Protein AF-A0AAU7NMM0-F1 (afdb_monomer)

Foldseek 3Di:
DVVVVQLVVLLVVLLVLQLVLLVVCVVVVDLLLRDLLLQLLSLCCRRVLPLLQLQDLVCLQVLLLVLLVQLQVLLPDPDDLLRSLLVSLVVSLVSCVVVQTDPLSSSLSNVVCSQLVDDDCSNSVSSNVSSVVSSVSSVVVVSNVVRDDGLGDDVVLSVVLSVLLNVLCVVCVVVVNNSLSDDSLLSSVLSVLSSDLADDPLNLVLQLVLLLVLLVLLLVLVVVDVRLSVSLVVSQVVSVVSCVVSVHRRSSSSSNNSCLNRGDPSCNVCRSVSSNVSSCSRSVVSNVVSVVVVCVVDVDD

Solvent-accessible surface area (backbone atoms only — not comparable to full-atom values): 15737 Å² total; per-residue (Å²): 120,66,70,64,54,53,52,54,48,30,50,51,58,43,48,50,53,52,51,49,30,51,51,47,19,68,73,71,71,38,71,61,42,54,53,30,48,55,41,15,47,36,38,28,46,64,60,65,54,39,31,56,49,33,52,49,48,73,50,47,36,51,50,35,46,54,23,31,49,51,12,40,57,48,45,74,46,94,62,52,72,63,51,40,54,52,55,39,52,53,53,41,52,50,51,40,61,74,68,53,51,62,55,50,54,28,54,24,38,16,49,44,24,54,73,59,62,52,82,62,69,55,32,62,52,35,49,45,52,52,24,46,52,52,30,48,56,38,57,78,65,51,50,32,80,70,45,84,59,80,78,72,73,59,68,69,44,53,54,52,50,50,52,54,48,52,50,47,35,50,52,23,48,74,73,72,40,55,80,68,48,69,53,48,51,58,55,27,52,48,54,54,52,56,68,42,90,69,57,56,69,71,57,38,53,48,53,36,52,50,48,22,50,26,30,40,46,12,46,51,35,49,74,78,31,90,48,68,64,61,23,47,68,52,38,54,57,50,44,51,51,51,33,58,76,70,70,51,92,60,33,43,42,58,15,30,38,50,43,46,74,63,44,49,70,84,53,42,81,45,37,39,62,45,43,39,54,50,33,51,53,51,40,50,51,50,33,53,52,40,52,51,52,52,44,70,77,52,67,79,128

Organism: NCBI:txid1460385

Secondary structure (DSSP, 8-state):
-HHHHHHHHHHHHHHHHHHHHHHHHHHHT-GGG--HHHHHHHIIIIIS--HHHHS-HHHHHHHHHHHHHHHHHHHTSS--HHHHHHHHHHHHHHHHHHH----THHHHHHHHHHHTT--STHH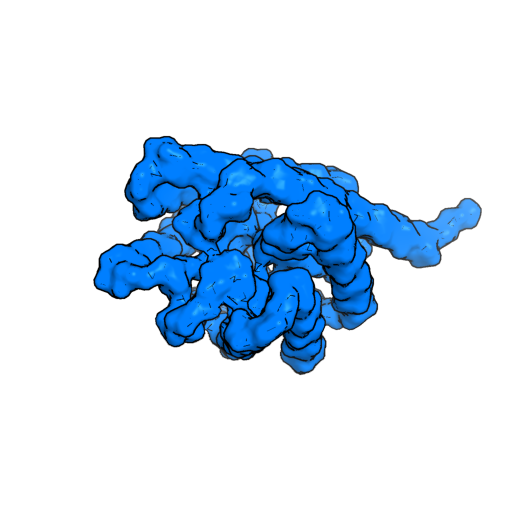HHHHHHHHHHHHHHHHHTTTGGG----PPP-HHHHHHHHHHHHHHHHHHHHTT-GGGG--HHHHHHHHHHHHSS---HHHHHHHHHHHHHHHHHHHHHHHH-S-HHHHHHHHHHHHHHHHHHHT---GGGGHHHHHHHHS-HHHHTTHHHHHHHHHHHHHHHHHHHHHHHHHHHS---

Radius of gyration: 18.22 Å; Cα contacts (8 Å, |Δi|>4): 411; chains: 1; bounding box: 53×49×42 Å

pLDDT: mean 92.46, std 8.78, range [43.28, 98.5]

Mean predicted aligned error: 4.29 Å

Sequence (301 aa):
MNTIKTKMWEYIVGFLLIIGMLLGVTFFKDSEILLPEVAAMTAGMWIYHEDSWIREPRKIITIPTVTASIGFFINRTGLTYLGKILVTTFFMLLVLRIVKIYITPSLATGLFPIIVNTTHWSFLISIIISTAILMSGVLIRSLHEKSQIAYELNFKYQYIFLGIMATWIFITGLVGKPHMAAIPPIVVVFFEVLQKPTYPVKMAGKHIIVLTISATLGFITHILISSWIISALIALPLIFILLSIFKIQLPAAYAFPLLALILPHDMFDTLPITVLIASLFFFSTAYFYKKYETKKAYPQG

Structure (mmCIF, N/CA/C/O backbone):
data_AF-A0AAU7NMM0-F1
#
_entry.id   AF-A0AAU7NMM0-F1
#
loop_
_atom_site.group_PDB
_atom_site.id
_atom_site.type_symbol
_atom_site.label_atom_id
_atom_site.label_alt_id
_atom_site.label_comp_id
_atom_site.label_asym_id
_atom_site.label_entity_id
_atom_site.label_seq_id
_atom_site.pdbx_PDB_ins_code
_atom_site.Cartn_x
_atom_site.Cartn_y
_atom_site.Cartn_z
_atom_site.occupancy
_atom_site.B_iso_or_equiv
_atom_site.auth_seq_id
_atom_site.auth_comp_id
_atom_site.auth_asym_id
_atom_site.auth_atom_id
_atom_site.pdbx_PDB_model_num
ATOM 1 N N . MET A 1 1 ? 18.802 23.923 -13.355 1.00 43.28 1 MET A N 1
ATOM 2 C CA . MET A 1 1 ? 17.731 24.699 -12.681 1.00 43.28 1 MET A CA 1
ATOM 3 C C . MET A 1 1 ? 16.312 24.262 -13.083 1.00 43.28 1 MET A C 1
ATOM 5 O O . MET A 1 1 ? 15.440 24.301 -12.226 1.00 43.28 1 MET A O 1
ATOM 9 N N . ASN A 1 2 ? 16.075 23.772 -14.314 1.00 54.66 2 ASN A N 1
ATOM 10 C CA . ASN A 1 2 ? 14.750 23.281 -14.750 1.00 54.66 2 ASN A CA 1
ATOM 11 C C . ASN A 1 2 ? 14.298 21.965 -14.090 1.00 54.66 2 ASN A C 1
ATOM 13 O O . ASN A 1 2 ? 13.158 21.873 -13.659 1.00 54.66 2 ASN A O 1
ATOM 17 N N . THR A 1 3 ? 15.180 20.979 -13.916 1.00 60.16 3 THR A N 1
ATOM 18 C CA . THR A 1 3 ? 14.815 19.647 -13.384 1.00 60.16 3 THR A CA 1
ATOM 19 C C . THR A 1 3 ? 14.329 19.648 -11.930 1.00 60.16 3 THR A C 1
ATOM 21 O O . THR A 1 3 ? 13.454 18.862 -11.578 1.00 60.16 3 THR A O 1
ATOM 24 N N . ILE A 1 4 ? 14.854 20.540 -11.081 1.00 63.00 4 ILE A N 1
ATOM 25 C CA . ILE A 1 4 ? 14.426 20.667 -9.674 1.00 63.00 4 ILE A CA 1
ATOM 26 C C . ILE A 1 4 ? 13.036 21.311 -9.589 1.00 63.00 4 ILE A C 1
ATOM 28 O O . ILE A 1 4 ? 12.182 20.827 -8.849 1.00 63.00 4 ILE A O 1
ATOM 32 N N . LYS A 1 5 ? 12.782 22.359 -10.387 1.00 62.69 5 LYS A N 1
ATOM 33 C CA . LYS A 1 5 ? 11.465 23.013 -10.456 1.00 62.69 5 LYS A CA 1
ATOM 34 C C . LYS A 1 5 ? 10.388 22.052 -10.963 1.00 62.69 5 LYS A C 1
ATOM 36 O O . LYS A 1 5 ? 9.308 22.009 -10.384 1.00 62.69 5 LYS A O 1
ATOM 41 N N . THR A 1 6 ? 10.699 21.244 -11.981 1.00 67.94 6 THR A N 1
ATOM 42 C CA . THR A 1 6 ? 9.775 20.230 -12.512 1.00 67.94 6 THR A CA 1
ATOM 43 C C . THR A 1 6 ? 9.402 19.192 -11.455 1.00 67.94 6 THR A C 1
ATOM 45 O O . THR A 1 6 ? 8.218 18.943 -11.259 1.00 67.94 6 THR A O 1
ATOM 48 N N . LYS A 1 7 ? 10.378 18.665 -10.700 1.00 79.69 7 LYS A N 1
ATOM 49 C CA . LYS A 1 7 ? 10.093 17.711 -9.617 1.00 79.69 7 LYS A CA 1
ATOM 50 C C . LYS A 1 7 ? 9.232 18.319 -8.513 1.00 79.69 7 LYS A C 1
ATOM 52 O O . LYS A 1 7 ? 8.295 17.685 -8.050 1.00 79.69 7 LYS A O 1
ATOM 57 N N . MET A 1 8 ? 9.526 19.548 -8.088 1.00 84.44 8 MET A N 1
ATOM 58 C CA . MET A 1 8 ? 8.743 20.215 -7.042 1.00 84.44 8 MET A CA 1
ATOM 59 C C . MET A 1 8 ? 7.285 20.436 -7.468 1.00 84.44 8 MET A C 1
ATOM 61 O O . MET A 1 8 ? 6.377 20.230 -6.668 1.00 84.44 8 MET A O 1
ATOM 65 N N . TRP A 1 9 ? 7.056 20.794 -8.734 1.00 88.62 9 TRP A N 1
ATOM 66 C CA . TRP A 1 9 ? 5.710 20.923 -9.290 1.00 88.62 9 TRP A CA 1
ATOM 67 C C . TRP A 1 9 ? 4.936 19.598 -9.268 1.00 88.62 9 TRP A C 1
ATOM 69 O O . TRP A 1 9 ? 3.776 19.578 -8.868 1.00 88.62 9 TRP A O 1
ATOM 79 N N . GLU A 1 10 ? 5.578 18.485 -9.628 1.00 91.88 10 GLU A N 1
ATOM 80 C CA . GLU A 1 10 ? 4.964 17.149 -9.589 1.00 91.88 10 GLU A CA 1
ATOM 81 C C . GLU A 1 10 ? 4.517 16.755 -8.176 1.00 91.88 10 GLU A C 1
ATOM 83 O O . GLU A 1 10 ? 3.413 16.235 -8.006 1.00 91.88 10 GLU A O 1
ATOM 88 N N . TYR A 1 11 ? 5.326 17.066 -7.158 1.00 92.38 11 TYR A N 1
ATOM 89 C CA . TYR A 1 11 ? 4.938 16.872 -5.758 1.00 92.38 11 TYR A CA 1
ATOM 90 C C . TYR A 1 11 ? 3.739 17.728 -5.360 1.00 92.38 11 TYR A C 1
ATOM 92 O O . TYR A 1 11 ? 2.813 17.211 -4.742 1.00 92.38 11 TYR A O 1
ATOM 100 N N . ILE A 1 12 ? 3.731 19.013 -5.725 1.00 93.06 12 ILE A N 1
ATOM 101 C CA . ILE A 1 12 ? 2.621 19.920 -5.403 1.00 93.06 12 ILE A CA 1
ATOM 102 C C . ILE A 1 12 ? 1.323 19.409 -6.032 1.00 93.06 12 ILE A C 1
ATOM 104 O O . ILE A 1 12 ? 0.327 19.250 -5.333 1.00 93.06 12 ILE A O 1
ATOM 108 N N . VAL A 1 13 ? 1.340 19.092 -7.329 1.00 92.94 13 VAL A N 1
ATOM 109 C CA . VAL A 1 13 ? 0.165 18.570 -8.043 1.00 92.94 13 VAL A CA 1
ATOM 110 C C . VAL A 1 13 ? -0.299 17.239 -7.447 1.00 92.94 13 VAL A C 1
ATOM 112 O O . VAL A 1 13 ? -1.497 17.037 -7.255 1.00 92.94 13 VAL A O 1
ATOM 115 N N . 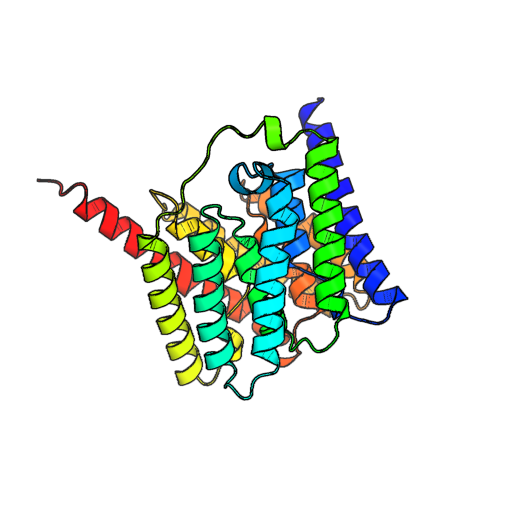GLY A 1 14 ? 0.632 16.348 -7.099 1.00 93.31 14 GLY A N 1
ATOM 116 C CA . GLY A 1 14 ? 0.295 15.085 -6.452 1.00 93.31 14 GLY A CA 1
ATOM 117 C C . GLY A 1 14 ? -0.327 15.267 -5.065 1.00 93.31 14 GLY A C 1
ATOM 118 O O . GLY A 1 14 ? -1.328 14.631 -4.741 1.00 93.31 14 GLY A O 1
ATOM 119 N N . PHE A 1 15 ? 0.211 16.173 -4.250 1.00 94.81 15 PHE A N 1
ATOM 120 C CA . PHE A 1 15 ? -0.347 16.464 -2.931 1.00 94.81 15 PHE A CA 1
ATOM 121 C C . PHE A 1 15 ? -1.712 17.144 -3.030 1.00 94.81 15 PHE A C 1
ATOM 123 O O . PHE A 1 15 ? -2.587 16.821 -2.235 1.00 94.81 15 PHE A O 1
ATOM 130 N N . LEU A 1 16 ? -1.946 17.998 -4.031 1.00 95.88 16 LEU A N 1
ATOM 131 C CA . LEU A 1 16 ? -3.268 18.584 -4.274 1.00 95.88 16 LEU A CA 1
ATOM 132 C C . LEU A 1 16 ? -4.343 17.519 -4.518 1.00 95.88 16 LEU A C 1
ATOM 134 O O . LEU A 1 16 ? -5.449 17.668 -4.006 1.00 95.88 16 LEU A O 1
ATOM 138 N N . LEU A 1 17 ? -4.027 16.426 -5.222 1.00 96.06 17 LEU A N 1
ATOM 139 C CA . LEU A 1 17 ? -4.962 15.307 -5.383 1.00 96.06 17 LEU A CA 1
ATOM 140 C C . LEU A 1 17 ? -5.296 14.647 -4.034 1.00 96.06 17 LEU A C 1
ATOM 142 O O . LEU A 1 17 ? -6.460 14.368 -3.753 1.00 96.06 17 LEU A O 1
ATOM 146 N N . ILE A 1 18 ? -4.294 14.452 -3.173 1.00 95.56 18 ILE A N 1
ATOM 147 C CA . ILE A 1 18 ? -4.490 13.878 -1.833 1.00 95.56 18 ILE A CA 1
ATOM 148 C C . ILE A 1 18 ? -5.338 14.800 -0.949 1.00 95.56 18 ILE A C 1
ATOM 150 O O . ILE A 1 18 ? -6.270 14.341 -0.289 1.00 95.56 18 ILE A O 1
ATOM 154 N N . ILE A 1 19 ? -5.057 16.104 -0.963 1.00 96.44 19 ILE A N 1
ATOM 155 C CA . ILE A 1 19 ? -5.873 17.096 -0.255 1.00 96.44 19 ILE A CA 1
ATOM 156 C C . ILE A 1 19 ? -7.297 17.127 -0.822 1.00 96.44 19 ILE A C 1
ATOM 158 O O . ILE A 1 19 ? -8.248 17.213 -0.053 1.00 96.44 19 ILE A O 1
ATOM 162 N N . GLY A 1 20 ? -7.467 16.976 -2.138 1.00 96.69 20 GLY A N 1
ATOM 163 C CA . GLY A 1 20 ? -8.773 16.839 -2.781 1.00 96.69 20 GLY A CA 1
ATOM 164 C C . GLY A 1 20 ? -9.588 15.663 -2.235 1.00 96.69 20 GLY A C 1
ATOM 165 O O . GLY A 1 20 ? -10.762 15.843 -1.919 1.00 96.69 20 GLY A O 1
ATOM 166 N N . MET A 1 21 ? -8.969 14.492 -2.034 1.00 96.38 21 MET A N 1
ATOM 167 C CA . MET A 1 21 ? -9.637 13.353 -1.383 1.00 96.38 21 MET A CA 1
ATOM 168 C C . MET A 1 21 ? -10.068 13.689 0.050 1.00 96.38 21 MET A C 1
ATOM 170 O O . MET A 1 21 ? -11.197 13.395 0.430 1.00 96.38 21 MET A O 1
ATOM 174 N N . LEU A 1 22 ? -9.211 14.355 0.834 1.00 96.38 22 LEU A N 1
ATOM 175 C CA . LEU A 1 22 ? -9.538 14.766 2.207 1.00 96.38 22 LEU A CA 1
ATOM 176 C C . LEU A 1 22 ? -10.671 15.800 2.264 1.00 96.38 22 LEU A C 1
ATOM 178 O O . LEU A 1 22 ? -11.509 15.734 3.159 1.00 96.38 22 LEU A O 1
ATOM 182 N N . LEU A 1 23 ? -10.732 16.726 1.306 1.00 96.25 23 LEU A N 1
ATOM 183 C CA . LEU A 1 23 ? -11.869 17.638 1.153 1.00 96.25 23 LEU A CA 1
ATOM 184 C C . LEU A 1 23 ? -13.148 16.885 0.762 1.00 96.25 23 LEU A C 1
ATOM 186 O O . LEU A 1 23 ? -14.232 17.231 1.222 1.00 96.25 23 LEU A O 1
ATOM 190 N N . GLY A 1 24 ? -13.031 15.827 -0.044 1.00 95.56 24 GLY A N 1
ATOM 191 C CA . GLY A 1 24 ? -14.133 14.910 -0.327 1.00 95.56 24 GLY A CA 1
ATOM 192 C C . GLY A 1 24 ? -14.667 14.256 0.948 1.00 95.56 24 GLY A C 1
ATOM 193 O O . GLY A 1 24 ? -15.868 14.314 1.203 1.00 95.56 24 GLY A O 1
ATOM 194 N N . VAL A 1 25 ? -13.782 13.720 1.795 1.00 95.94 25 VAL A N 1
ATOM 195 C CA . VAL A 1 25 ? -14.162 13.145 3.098 1.00 95.94 25 VAL A CA 1
ATOM 196 C C . VAL A 1 25 ? -14.923 14.155 3.951 1.00 95.94 25 VAL A C 1
ATOM 198 O O . VAL A 1 25 ? -15.968 13.819 4.502 1.00 95.94 25 VAL A O 1
ATOM 201 N N . THR A 1 26 ? -14.437 15.395 4.069 1.00 94.50 26 THR A N 1
ATOM 202 C CA . THR A 1 26 ? -15.098 16.404 4.913 1.00 94.50 26 THR A CA 1
ATOM 203 C C . THR A 1 26 ? -16.443 16.851 4.345 1.00 94.50 26 THR A C 1
ATOM 205 O O . THR A 1 26 ? -17.381 17.069 5.112 1.00 94.50 26 THR A O 1
ATOM 208 N N . PHE A 1 27 ? -16.561 16.958 3.020 1.00 95.69 27 PHE A N 1
ATOM 209 C CA . PHE A 1 27 ? -17.787 17.387 2.351 1.00 95.69 27 PHE A CA 1
ATOM 210 C C . PHE A 1 27 ? -18.879 16.311 2.381 1.00 95.69 27 PHE A C 1
ATOM 212 O O . PHE A 1 27 ? -20.015 16.591 2.762 1.00 95.69 27 PHE A O 1
ATOM 219 N N . PHE A 1 28 ? -18.535 15.073 2.019 1.00 95.06 28 PHE A N 1
ATOM 220 C CA . PHE A 1 28 ? -19.476 13.949 1.971 1.00 95.06 28 PHE A CA 1
ATOM 221 C C . PHE A 1 28 ? -19.639 13.233 3.318 1.00 95.06 28 PHE A C 1
ATOM 223 O O . PHE A 1 28 ? -20.543 12.413 3.456 1.00 95.06 28 PHE A O 1
ATOM 230 N N . LYS A 1 29 ? -18.805 13.567 4.314 1.00 93.81 29 LYS A N 1
ATOM 231 C CA . LYS A 1 29 ? -18.761 12.942 5.648 1.00 93.81 29 LYS A CA 1
ATOM 232 C C . LYS A 1 29 ? -18.569 11.426 5.584 1.00 93.81 29 LYS A C 1
ATOM 234 O O . LYS A 1 29 ? -19.165 10.687 6.362 1.00 93.81 29 LYS A O 1
ATOM 239 N N . ASP A 1 30 ? -17.725 10.987 4.658 1.00 94.25 30 ASP A N 1
ATOM 240 C CA . ASP A 1 30 ? -17.469 9.577 4.388 1.00 94.25 30 ASP A CA 1
ATOM 241 C C . ASP A 1 30 ? -15.961 9.326 4.283 1.00 94.25 30 ASP A C 1
ATOM 243 O O . ASP A 1 30 ? -15.290 9.825 3.375 1.00 94.25 30 ASP A O 1
ATOM 247 N N . SER A 1 31 ? -15.419 8.573 5.242 1.00 93.00 31 SER A N 1
ATOM 248 C CA . SER A 1 31 ? -13.995 8.241 5.307 1.00 93.00 31 SER A CA 1
ATOM 249 C C . SER A 1 31 ? -13.563 7.256 4.222 1.00 93.00 31 SER A C 1
ATOM 251 O O . SER A 1 31 ? -12.377 7.220 3.897 1.00 93.00 31 SER A O 1
ATOM 253 N N . GLU A 1 32 ? -14.493 6.517 3.605 1.00 94.12 32 GLU A N 1
ATOM 254 C CA . GLU A 1 32 ? -14.200 5.550 2.539 1.00 94.12 32 GLU A CA 1
ATOM 255 C C . GLU A 1 32 ? -13.774 6.220 1.217 1.00 94.12 32 GLU A C 1
ATOM 257 O O . GLU A 1 32 ? -13.302 5.549 0.296 1.00 94.12 32 GLU A O 1
ATOM 262 N N . ILE A 1 33 ? -13.893 7.552 1.131 1.00 95.88 33 ILE A N 1
ATOM 263 C CA . ILE A 1 33 ? -13.368 8.378 0.032 1.00 95.88 33 ILE A CA 1
ATOM 264 C C . ILE A 1 33 ? -11.841 8.538 0.123 1.00 95.88 33 ILE A C 1
ATOM 266 O O . ILE A 1 33 ? -11.181 8.761 -0.896 1.00 95.88 33 ILE A O 1
ATOM 270 N N . LEU A 1 34 ? -11.250 8.433 1.321 1.00 96.50 34 LEU A N 1
ATOM 271 C CA . LEU A 1 34 ? -9.803 8.544 1.483 1.00 96.50 34 LEU A CA 1
ATOM 272 C C . LEU A 1 34 ? -9.125 7.225 1.131 1.00 96.50 34 LEU A C 1
ATOM 274 O O . LEU A 1 34 ? -9.271 6.227 1.830 1.00 96.50 34 LEU A O 1
ATOM 278 N N . LEU A 1 35 ? -8.322 7.255 0.070 1.00 96.00 35 LEU A N 1
ATOM 279 C CA . LEU A 1 35 ? -7.700 6.066 -0.500 1.00 96.00 35 LEU A CA 1
ATOM 280 C C . LEU A 1 35 ? -6.168 6.180 -0.416 1.00 96.00 35 LEU A C 1
ATOM 282 O O . LEU A 1 35 ? -5.546 6.802 -1.286 1.00 96.00 35 LEU A O 1
ATOM 286 N N . PRO A 1 36 ? -5.517 5.593 0.605 1.00 96.19 36 PRO A N 1
ATOM 287 C CA . PRO A 1 36 ? -4.060 5.578 0.734 1.00 96.19 36 PRO A CA 1
ATOM 288 C C . PRO A 1 36 ? -3.341 5.042 -0.507 1.00 96.19 36 PRO A C 1
ATOM 290 O O . PRO A 1 36 ? -2.269 5.519 -0.880 1.00 96.19 36 PRO A O 1
ATOM 293 N N . GLU A 1 37 ? -3.945 4.077 -1.191 1.00 95.19 37 GLU A N 1
ATOM 294 C CA . GLU A 1 37 ? -3.423 3.479 -2.415 1.00 95.19 37 GLU A CA 1
ATOM 295 C C . GLU A 1 37 ? -3.325 4.496 -3.549 1.00 95.19 37 GLU A C 1
ATOM 297 O O . GLU A 1 37 ? -2.350 4.478 -4.300 1.00 95.19 37 GLU A O 1
ATOM 302 N N . VAL A 1 38 ? -4.277 5.430 -3.642 1.00 96.06 38 VAL A N 1
ATOM 303 C CA . VAL A 1 38 ? -4.240 6.521 -4.625 1.00 96.06 38 VAL A CA 1
ATOM 304 C C . VAL A 1 38 ? -3.062 7.451 -4.345 1.00 96.06 38 VAL A C 1
ATOM 306 O O . VAL A 1 38 ? -2.445 7.928 -5.294 1.00 96.06 38 VAL A O 1
ATOM 309 N N . ALA A 1 39 ? -2.665 7.665 -3.086 1.00 96.44 39 ALA A N 1
ATOM 310 C CA . ALA A 1 39 ? -1.456 8.433 -2.780 1.00 96.44 39 ALA A CA 1
ATOM 311 C C . ALA A 1 39 ? -0.182 7.722 -3.259 1.00 96.44 39 ALA A C 1
ATOM 313 O O . ALA A 1 39 ? 0.680 8.351 -3.878 1.00 96.44 39 ALA A O 1
ATOM 314 N N . ALA A 1 40 ? -0.089 6.402 -3.060 1.00 95.9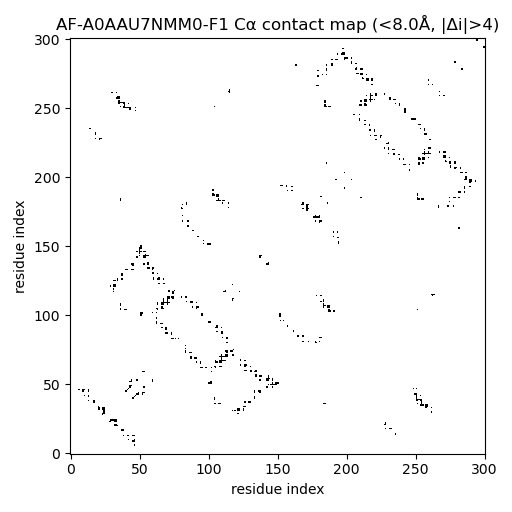4 40 ALA A N 1
ATOM 315 C CA . ALA A 1 40 ? 1.013 5.613 -3.607 1.00 95.94 40 ALA A CA 1
ATOM 316 C C . ALA A 1 40 ? 1.017 5.633 -5.145 1.00 95.94 40 ALA A C 1
ATOM 318 O O . ALA A 1 40 ? 2.064 5.837 -5.757 1.00 95.94 40 ALA A O 1
ATOM 319 N N . MET A 1 41 ? -0.146 5.486 -5.786 1.00 96.38 41 MET A N 1
ATOM 320 C CA . MET A 1 41 ? -0.267 5.566 -7.244 1.00 96.38 41 MET A CA 1
ATOM 321 C C . MET A 1 41 ? 0.089 6.955 -7.775 1.00 96.38 41 MET A C 1
ATOM 323 O O . MET A 1 41 ? 0.796 7.048 -8.771 1.00 96.38 41 MET A O 1
ATOM 327 N N . THR A 1 42 ? -0.322 8.027 -7.096 1.00 96.56 42 THR A N 1
ATOM 328 C CA . THR A 1 42 ? 0.067 9.407 -7.426 1.00 96.56 42 THR A CA 1
ATOM 329 C C . THR A 1 42 ? 1.585 9.556 -7.417 1.00 96.56 42 THR A C 1
ATOM 331 O O . THR A 1 42 ? 2.166 10.027 -8.394 1.00 96.56 42 THR A O 1
ATOM 334 N N . ALA A 1 43 ? 2.247 9.101 -6.349 1.00 95.25 43 ALA A N 1
ATOM 335 C CA . ALA A 1 43 ? 3.699 9.167 -6.246 1.00 95.25 43 ALA A CA 1
ATOM 336 C C . ALA A 1 43 ? 4.394 8.337 -7.337 1.00 95.25 43 ALA A C 1
ATOM 338 O O . ALA A 1 43 ? 5.304 8.827 -8.003 1.00 95.25 43 ALA A O 1
ATOM 339 N N . GLY A 1 44 ? 3.942 7.108 -7.584 1.00 93.88 44 GLY A N 1
ATOM 340 C CA . GLY A 1 44 ? 4.541 6.266 -8.618 1.00 93.88 44 GLY A CA 1
ATOM 341 C C . GLY A 1 44 ? 4.301 6.791 -10.031 1.00 93.88 44 GLY A C 1
ATOM 342 O O . GLY A 1 44 ? 5.234 6.855 -10.820 1.00 93.88 44 GLY A O 1
ATOM 343 N N . MET A 1 45 ? 3.084 7.225 -10.360 1.00 94.19 45 MET A N 1
ATOM 344 C CA . MET A 1 45 ? 2.711 7.595 -11.729 1.00 94.19 45 MET A CA 1
ATOM 345 C C . MET A 1 45 ? 3.064 9.034 -12.098 1.00 94.19 45 MET A C 1
ATOM 347 O O . MET A 1 45 ? 3.499 9.262 -13.220 1.00 94.19 45 MET A O 1
ATOM 351 N N . TRP A 1 46 ? 2.854 10.013 -11.212 1.00 95.00 46 TRP A N 1
ATOM 352 C CA . TRP A 1 46 ? 3.016 11.438 -11.547 1.00 95.00 46 TRP A CA 1
ATOM 353 C C . TRP A 1 46 ? 4.356 12.036 -11.121 1.00 95.00 46 TRP A C 1
ATOM 355 O O . TRP A 1 46 ? 4.720 13.084 -11.658 1.00 95.00 46 TRP A O 1
ATOM 365 N N . ILE A 1 47 ? 5.045 11.410 -10.159 1.00 93.12 47 ILE A N 1
ATOM 366 C CA . ILE A 1 47 ? 6.285 11.928 -9.560 1.00 93.12 47 ILE A CA 1
ATOM 367 C C . ILE A 1 47 ? 7.487 11.065 -9.952 1.00 93.12 47 ILE A C 1
ATOM 369 O O . ILE A 1 47 ? 8.524 11.581 -10.365 1.00 93.12 47 ILE A O 1
ATOM 373 N N . TYR A 1 48 ? 7.381 9.742 -9.805 1.00 92.06 48 TYR A N 1
ATOM 374 C CA . TYR A 1 48 ? 8.482 8.825 -10.129 1.00 92.06 48 TYR A CA 1
ATOM 375 C C . TYR A 1 48 ? 8.416 8.266 -11.544 1.00 92.06 48 TYR A C 1
ATOM 377 O O . TYR A 1 48 ? 9.440 7.805 -12.038 1.00 92.06 48 TYR A O 1
ATOM 385 N N . HIS A 1 49 ? 7.265 8.391 -12.207 1.00 92.19 49 HIS A N 1
ATOM 386 C CA . HIS A 1 49 ? 7.030 7.881 -13.555 1.00 92.19 49 HIS A CA 1
ATOM 387 C C . HIS A 1 49 ? 7.363 6.385 -13.672 1.00 92.19 49 HIS A C 1
ATOM 389 O O . HIS A 1 49 ? 8.066 5.970 -14.586 1.00 92.19 49 HIS A O 1
ATOM 395 N N . GLU A 1 50 ? 6.865 5.581 -12.730 1.00 89.19 50 GLU A N 1
ATOM 396 C CA . GLU A 1 50 ? 7.047 4.129 -12.715 1.00 89.19 50 GLU A CA 1
ATOM 397 C C . GLU A 1 50 ? 6.556 3.513 -14.031 1.00 89.19 50 GLU A C 1
ATOM 399 O O . GLU A 1 50 ? 5.350 3.452 -14.294 1.00 89.19 50 GLU A O 1
ATOM 404 N N . ASP A 1 51 ? 7.505 3.045 -14.848 1.00 85.69 51 ASP A N 1
ATOM 405 C CA . ASP A 1 51 ? 7.303 2.625 -16.240 1.00 85.69 51 ASP A CA 1
ATOM 406 C C . ASP A 1 51 ? 6.099 1.692 -16.401 1.00 85.69 51 ASP A C 1
ATOM 408 O O . ASP A 1 51 ? 5.160 1.937 -17.159 1.00 85.69 51 ASP A O 1
ATOM 412 N N . SER A 1 52 ? 6.096 0.627 -15.607 1.00 83.56 52 SER A N 1
ATOM 413 C CA . SER A 1 52 ? 5.055 -0.398 -15.623 1.00 83.56 52 SER A CA 1
ATOM 414 C C . SER A 1 52 ? 3.649 0.085 -15.285 1.00 83.56 52 SER A C 1
ATOM 416 O O . SER A 1 52 ? 2.677 -0.550 -15.695 1.00 83.56 52 SER A O 1
ATOM 418 N N . TRP A 1 53 ? 3.529 1.184 -14.541 1.00 89.00 53 TRP A N 1
ATOM 419 C CA . TRP A 1 53 ? 2.247 1.698 -14.072 1.00 89.00 53 TRP A CA 1
ATOM 420 C C . TRP A 1 53 ? 1.647 2.682 -15.074 1.00 89.00 53 TRP A C 1
ATOM 422 O O . TRP A 1 53 ? 0.430 2.715 -15.242 1.00 89.00 53 TRP A O 1
ATOM 432 N N . ILE A 1 54 ? 2.492 3.464 -15.752 1.00 90.62 54 ILE A N 1
ATOM 433 C CA . ILE A 1 54 ? 2.062 4.511 -16.690 1.00 90.62 54 ILE A CA 1
ATOM 434 C C . ILE A 1 54 ? 1.907 4.012 -18.129 1.00 90.62 54 ILE A C 1
ATOM 436 O O . ILE A 1 54 ? 1.203 4.650 -18.907 1.00 90.62 54 ILE A O 1
ATOM 440 N N . ARG A 1 55 ? 2.531 2.880 -18.487 1.00 87.88 55 ARG A N 1
ATOM 441 C CA . ARG A 1 55 ? 2.590 2.356 -19.865 1.00 87.88 55 ARG A CA 1
ATOM 442 C C . ARG A 1 55 ? 1.228 2.158 -20.524 1.00 87.88 55 ARG A C 1
ATOM 444 O O . ARG A 1 55 ? 1.070 2.454 -21.703 1.00 87.88 55 ARG A O 1
ATOM 451 N N . GLU A 1 56 ? 0.256 1.624 -19.788 1.00 89.06 56 GLU A N 1
ATOM 452 C CA . GLU A 1 56 ? -1.088 1.359 -20.308 1.00 89.06 56 GLU A CA 1
ATOM 453 C C . GLU A 1 56 ? -2.138 2.169 -19.533 1.00 89.06 56 GLU A C 1
ATOM 455 O O . GLU A 1 56 ? -2.754 1.646 -18.599 1.00 89.06 56 GLU A O 1
ATOM 460 N N . PRO A 1 57 ? -2.403 3.430 -19.928 1.00 91.44 57 PRO A N 1
ATOM 461 C CA . PRO A 1 57 ? -3.270 4.334 -19.173 1.00 91.44 57 PRO A CA 1
ATOM 462 C C . PRO A 1 57 ? -4.655 3.762 -18.856 1.00 91.44 57 PRO A C 1
ATOM 464 O O . PRO A 1 57 ? -5.157 3.934 -17.753 1.00 91.44 57 PRO A O 1
ATOM 467 N N . ARG A 1 58 ? -5.259 2.991 -19.771 1.00 91.56 58 ARG A N 1
ATOM 468 C CA . ARG A 1 58 ? -6.580 2.365 -19.550 1.00 91.56 58 ARG A CA 1
ATOM 469 C C . ARG A 1 58 ? -6.592 1.383 -18.370 1.00 91.56 58 ARG A C 1
ATOM 471 O O . ARG A 1 58 ? -7.615 1.214 -17.702 1.00 91.56 58 ARG A O 1
ATOM 478 N N . LYS A 1 59 ? -5.460 0.734 -18.087 1.00 91.81 59 LYS A N 1
ATOM 479 C CA . LYS A 1 59 ? -5.328 -0.213 -16.972 1.00 91.81 59 LYS A CA 1
ATOM 480 C C . LYS A 1 59 ? -5.251 0.490 -15.613 1.00 91.81 59 LYS A C 1
ATOM 482 O O . LYS A 1 59 ? -5.582 -0.150 -14.618 1.00 91.81 59 LYS A O 1
ATOM 487 N N . ILE A 1 60 ? -4.929 1.791 -15.579 1.00 94.50 60 ILE A N 1
ATOM 488 C CA . ILE A 1 60 ? -4.921 2.622 -14.360 1.00 94.50 60 ILE A CA 1
ATOM 489 C C . ILE A 1 60 ? -6.306 2.656 -13.706 1.00 94.50 60 ILE A C 1
ATOM 491 O O . ILE A 1 60 ? -6.387 2.625 -12.485 1.00 94.50 60 ILE A O 1
ATOM 495 N N . ILE A 1 61 ? -7.383 2.653 -14.498 1.00 95.62 61 ILE A N 1
ATOM 496 C CA . ILE A 1 61 ? -8.761 2.569 -13.986 1.00 95.62 61 ILE A CA 1
ATOM 497 C C . ILE A 1 61 ? -9.190 1.108 -13.834 1.00 95.62 61 ILE A C 1
ATOM 499 O O . ILE A 1 61 ? -9.709 0.701 -12.795 1.00 95.62 61 ILE A O 1
ATOM 503 N N . THR A 1 62 ? -8.968 0.303 -14.877 1.00 94.31 62 THR A N 1
ATOM 504 C CA . THR A 1 62 ? -9.558 -1.040 -14.976 1.00 94.31 62 THR A CA 1
ATOM 505 C C . THR A 1 62 ? -9.071 -1.972 -13.864 1.00 94.31 62 THR A C 1
ATOM 507 O O . THR A 1 62 ? -9.892 -2.620 -13.218 1.00 94.31 62 THR A O 1
ATOM 510 N N . ILE A 1 63 ? -7.755 -2.040 -13.607 1.00 94.56 63 ILE A N 1
ATOM 511 C CA . ILE A 1 63 ? -7.209 -2.998 -12.631 1.00 94.56 63 ILE A CA 1
ATOM 512 C C . ILE A 1 63 ? -7.657 -2.645 -11.206 1.00 94.56 63 ILE A C 1
ATOM 514 O O . ILE A 1 63 ? -8.242 -3.521 -10.567 1.00 94.56 63 ILE A O 1
ATOM 518 N N . PRO A 1 64 ? -7.468 -1.404 -10.705 1.00 95.69 64 PRO A N 1
ATOM 519 C CA . PRO A 1 64 ? -7.914 -1.057 -9.358 1.00 95.69 64 PRO A CA 1
ATOM 520 C C . PRO A 1 64 ? -9.427 -1.176 -9.180 1.00 95.69 64 PRO A C 1
ATOM 522 O O . PRO A 1 64 ? -9.865 -1.590 -8.119 1.00 95.69 64 PRO A O 1
ATOM 525 N N . THR A 1 65 ? -10.238 -0.888 -10.205 1.00 96.69 65 THR A N 1
ATOM 526 C CA . THR A 1 65 ? -11.703 -1.046 -10.113 1.00 96.69 65 THR A CA 1
ATOM 527 C C . THR A 1 65 ? -12.103 -2.511 -9.925 1.00 96.69 65 THR A C 1
ATOM 529 O O . THR A 1 65 ? -12.946 -2.830 -9.082 1.00 96.69 65 THR A O 1
ATOM 532 N N . VAL A 1 66 ? -11.480 -3.426 -10.676 1.00 97.19 66 VAL A N 1
ATOM 533 C CA . VAL A 1 66 ? -11.734 -4.867 -10.543 1.00 97.19 66 VAL A CA 1
ATOM 534 C C . VAL A 1 66 ? -11.258 -5.377 -9.182 1.00 97.19 66 VAL A C 1
ATOM 536 O O . VAL A 1 66 ? -12.008 -6.079 -8.505 1.00 97.19 66 VAL A O 1
ATOM 539 N N . THR A 1 67 ? -10.049 -5.012 -8.740 1.00 96.94 67 THR A N 1
ATOM 540 C CA . THR A 1 67 ? -9.538 -5.474 -7.438 1.00 96.94 67 THR A CA 1
ATOM 541 C C . THR A 1 67 ? -10.302 -4.864 -6.263 1.00 96.94 67 THR A C 1
ATOM 543 O O . THR A 1 67 ? -10.623 -5.597 -5.328 1.00 96.94 67 THR A O 1
ATOM 546 N N . ALA A 1 68 ? -10.686 -3.585 -6.337 1.00 97.56 68 ALA A N 1
ATOM 547 C CA . ALA A 1 68 ? -11.571 -2.925 -5.374 1.00 97.56 68 ALA A CA 1
ATOM 548 C C . ALA A 1 68 ? -12.901 -3.671 -5.241 1.00 97.56 68 ALA A C 1
ATOM 550 O O . ALA A 1 68 ? -13.341 -3.959 -4.131 1.00 97.56 68 ALA A O 1
ATOM 551 N N . SER A 1 69 ? -13.517 -4.030 -6.372 1.00 98.19 69 SER A N 1
ATOM 552 C CA . SER A 1 69 ? -14.789 -4.760 -6.395 1.00 98.19 69 SER A CA 1
ATOM 553 C C . SER A 1 69 ? -14.660 -6.127 -5.724 1.00 98.19 69 SER A C 1
ATOM 555 O O . SER A 1 69 ? -15.487 -6.481 -4.888 1.00 98.19 69 SER A O 1
ATOM 557 N N . ILE A 1 70 ? -13.595 -6.876 -6.031 1.00 98.25 70 ILE A N 1
ATOM 558 C CA . ILE A 1 70 ? -13.306 -8.170 -5.394 1.00 98.25 70 ILE A CA 1
ATOM 559 C C . ILE A 1 70 ? -13.211 -8.010 -3.872 1.00 98.25 70 ILE A C 1
ATOM 561 O O . ILE A 1 70 ? -13.908 -8.712 -3.141 1.00 98.25 70 ILE A O 1
ATOM 565 N N . GLY A 1 71 ? -12.397 -7.062 -3.401 1.00 98.00 71 GLY A N 1
ATOM 566 C CA . GLY A 1 71 ? -12.243 -6.773 -1.976 1.00 98.00 71 GLY A CA 1
ATOM 567 C C . GLY A 1 71 ? -13.555 -6.399 -1.298 1.00 98.00 71 GLY A C 1
ATOM 568 O O . GLY A 1 71 ? -13.897 -6.935 -0.246 1.00 98.00 71 GLY A O 1
ATOM 569 N N . PHE A 1 72 ? -14.321 -5.518 -1.935 1.00 98.00 72 PHE A N 1
ATOM 570 C CA . PHE A 1 72 ? -15.597 -5.016 -1.439 1.00 98.00 72 PHE A CA 1
ATOM 571 C C . PHE A 1 72 ? -16.645 -6.121 -1.277 1.00 98.00 72 PHE A C 1
ATOM 573 O O . PHE A 1 72 ? -17.294 -6.221 -0.234 1.00 98.00 72 PHE A O 1
ATOM 580 N N . PHE A 1 73 ? -16.792 -6.995 -2.276 1.00 98.19 73 PHE A N 1
ATOM 581 C CA . PHE A 1 73 ? -17.735 -8.110 -2.188 1.00 98.19 73 PHE A CA 1
ATOM 582 C C . PHE A 1 73 ? -17.267 -9.186 -1.204 1.00 98.19 73 PHE A C 1
ATOM 584 O O . PHE A 1 73 ? -18.087 -9.686 -0.434 1.00 98.19 73 PHE A O 1
ATOM 591 N N . ILE A 1 74 ? -15.966 -9.501 -1.154 1.00 98.06 74 ILE A N 1
ATOM 592 C CA . ILE A 1 74 ? -15.425 -10.442 -0.161 1.00 98.06 74 ILE A CA 1
ATOM 593 C C . ILE A 1 74 ? -15.604 -9.899 1.258 1.00 98.06 74 ILE A C 1
ATOM 595 O O . ILE A 1 74 ? -15.937 -10.672 2.162 1.00 98.06 74 ILE A O 1
ATOM 599 N N . ASN A 1 75 ? -15.466 -8.585 1.468 1.00 97.75 75 ASN A N 1
ATOM 600 C CA . ASN A 1 75 ? -15.675 -7.986 2.782 1.00 97.75 75 ASN A CA 1
ATOM 601 C C . ASN A 1 75 ? -17.084 -8.261 3.340 1.00 97.75 75 ASN A C 1
ATOM 603 O O . ASN A 1 75 ? -17.245 -8.436 4.545 1.00 97.75 75 ASN A O 1
ATOM 607 N N . ARG A 1 76 ? -18.091 -8.404 2.474 1.00 96.06 76 ARG A N 1
ATOM 608 C CA . ARG A 1 76 ? -19.485 -8.683 2.861 1.00 96.06 76 ARG A CA 1
ATOM 609 C C . ARG A 1 76 ? -19.797 -10.165 3.088 1.00 96.06 76 ARG A C 1
ATOM 611 O O . ARG A 1 76 ? -20.915 -10.506 3.460 1.00 96.06 76 ARG A O 1
ATOM 618 N N . THR A 1 77 ? -18.837 -11.058 2.863 1.00 97.12 77 THR A N 1
ATOM 619 C CA . THR A 1 77 ? -19.017 -12.493 3.121 1.00 97.12 77 THR A CA 1
ATOM 620 C C . THR A 1 77 ? -18.884 -12.821 4.611 1.00 97.12 77 THR A C 1
ATOM 622 O O . THR A 1 77 ? -18.230 -12.098 5.366 1.00 97.12 77 THR A O 1
ATOM 625 N N . GLY A 1 78 ? -19.443 -13.962 5.028 1.00 95.50 78 GLY A N 1
ATOM 626 C CA . GLY A 1 78 ? -19.303 -14.503 6.388 1.00 95.50 78 GLY A CA 1
ATOM 627 C C . GLY A 1 78 ? -17.949 -15.165 6.687 1.00 95.50 78 GLY A C 1
ATOM 628 O O . GLY A 1 78 ? -17.829 -15.874 7.682 1.00 95.50 78 GLY A O 1
ATOM 629 N N . LEU A 1 79 ? -16.939 -14.991 5.826 1.00 96.50 79 LEU A N 1
ATOM 630 C CA . LEU A 1 79 ? -15.598 -15.534 6.049 1.00 96.50 79 LEU A CA 1
ATOM 631 C C . LEU A 1 79 ? -14.921 -14.864 7.255 1.00 96.50 79 LEU A C 1
ATOM 633 O O . LEU A 1 79 ? -15.153 -13.691 7.551 1.00 96.50 79 LEU A O 1
ATOM 637 N N . THR A 1 80 ? -14.017 -15.588 7.917 1.00 96.56 80 THR A N 1
ATOM 638 C CA . THR A 1 80 ? -13.155 -15.006 8.958 1.00 96.56 80 THR A CA 1
ATOM 639 C C . THR A 1 80 ? -12.251 -13.922 8.365 1.00 96.56 80 THR A C 1
ATOM 641 O O . THR A 1 80 ? -11.936 -13.964 7.176 1.00 96.56 80 THR A O 1
ATOM 644 N N . TYR A 1 81 ? -11.780 -12.969 9.180 1.00 96.12 81 TYR A N 1
ATOM 645 C CA . TYR A 1 81 ? -10.889 -11.890 8.719 1.00 96.12 81 TYR A CA 1
ATOM 646 C C . TYR A 1 81 ? -9.670 -12.428 7.946 1.00 96.12 81 TYR A C 1
ATOM 648 O O . TYR A 1 81 ? -9.412 -12.023 6.814 1.00 96.12 81 TYR A O 1
ATOM 656 N N . LEU A 1 82 ? -8.978 -13.423 8.511 1.00 97.12 82 LEU A N 1
ATOM 657 C CA . LEU A 1 82 ? -7.837 -14.081 7.864 1.00 97.12 82 LEU A CA 1
ATOM 658 C C . LEU A 1 82 ? -8.234 -14.774 6.551 1.00 97.12 82 LEU A C 1
ATOM 660 O O . LEU A 1 82 ? -7.503 -14.692 5.563 1.00 97.12 82 LEU A O 1
ATOM 664 N N . GLY A 1 83 ? -9.412 -15.408 6.521 1.00 97.50 83 GLY A N 1
ATOM 665 C CA . GLY A 1 83 ? -9.977 -16.007 5.313 1.00 97.50 83 GLY A CA 1
ATOM 666 C C . GLY A 1 83 ? -10.242 -14.971 4.219 1.00 97.50 83 GLY A C 1
ATOM 667 O O . GLY A 1 83 ? -9.851 -15.186 3.073 1.00 97.50 83 GLY A O 1
ATOM 668 N N . LYS A 1 84 ? -10.823 -13.815 4.570 1.00 98.12 84 LYS A N 1
ATOM 669 C CA . LYS A 1 84 ? -11.056 -12.698 3.641 1.00 98.12 84 LYS A CA 1
ATOM 670 C C . LYS A 1 84 ? -9.744 -12.212 3.023 1.00 98.12 84 LYS A C 1
ATOM 672 O O . LYS A 1 84 ? -9.664 -12.099 1.800 1.00 98.12 84 LYS A O 1
ATOM 677 N N . ILE A 1 85 ? -8.707 -11.985 3.834 1.00 97.62 85 ILE A N 1
ATOM 678 C CA . ILE A 1 85 ? -7.384 -11.551 3.351 1.00 97.62 85 ILE A CA 1
ATOM 679 C C . ILE A 1 85 ? -6.779 -12.582 2.390 1.00 97.62 85 ILE A C 1
ATOM 681 O O . ILE A 1 85 ? -6.315 -12.212 1.308 1.00 97.62 85 ILE A O 1
ATOM 685 N N . LEU A 1 86 ? -6.810 -13.873 2.737 1.00 97.62 86 LEU A N 1
ATOM 686 C CA . LEU A 1 86 ? -6.225 -14.933 1.913 1.00 97.62 86 LEU A CA 1
ATOM 687 C C . LEU A 1 86 ? -6.950 -15.091 0.567 1.00 97.62 86 LEU A C 1
ATOM 689 O O . LEU A 1 86 ? -6.306 -15.098 -0.483 1.00 97.62 86 LEU A O 1
ATOM 693 N N . VAL A 1 87 ? -8.284 -15.171 0.590 1.00 98.06 87 VAL A N 1
ATOM 694 C CA . VAL A 1 87 ? -9.117 -15.327 -0.616 1.00 98.06 87 VAL A CA 1
ATOM 695 C C . VAL A 1 87 ? -8.978 -14.111 -1.532 1.00 98.06 87 VAL A C 1
ATOM 697 O O . VAL A 1 87 ? -8.816 -14.257 -2.743 1.00 98.06 87 VAL A O 1
ATOM 700 N N . THR A 1 88 ? -8.952 -12.907 -0.964 1.00 97.94 88 THR A N 1
ATOM 701 C CA . THR A 1 88 ? -8.775 -11.673 -1.742 1.00 97.94 88 THR A CA 1
ATOM 702 C C . THR A 1 88 ? -7.389 -11.605 -2.361 1.00 97.94 88 THR A C 1
ATOM 704 O O . THR A 1 88 ? -7.268 -11.339 -3.554 1.00 97.94 88 THR A O 1
ATOM 707 N N . THR A 1 89 ? -6.345 -11.943 -1.595 1.00 96.94 89 THR A N 1
ATOM 708 C CA . THR A 1 89 ? -4.970 -12.070 -2.106 1.00 96.94 89 THR A CA 1
ATOM 709 C C . THR A 1 89 ? -4.911 -13.019 -3.300 1.00 96.94 89 THR A C 1
ATOM 711 O O . THR A 1 89 ? -4.357 -12.666 -4.340 1.00 96.94 89 THR A O 1
ATOM 714 N N . PHE A 1 90 ? -5.539 -14.191 -3.193 1.00 96.81 90 PHE A N 1
ATOM 715 C CA . PHE A 1 90 ? -5.611 -15.159 -4.284 1.00 96.81 90 PHE A CA 1
ATOM 716 C C . PHE A 1 90 ? -6.279 -14.581 -5.545 1.00 96.81 90 PHE A C 1
ATOM 718 O O . PHE A 1 90 ? -5.691 -14.633 -6.629 1.00 96.81 90 PHE A O 1
ATOM 725 N N . PHE A 1 91 ? -7.467 -13.979 -5.419 1.00 97.12 91 PHE A N 1
ATOM 726 C CA . PHE A 1 91 ? -8.181 -13.417 -6.570 1.00 97.12 91 PHE A CA 1
ATOM 727 C C . PHE A 1 91 ? -7.460 -12.221 -7.200 1.00 97.12 91 PHE A C 1
ATOM 729 O O . PHE A 1 91 ? -7.430 -12.110 -8.424 1.00 97.12 91 PHE A O 1
ATOM 736 N N . MET A 1 92 ? -6.820 -11.350 -6.417 1.00 94.38 92 MET A N 1
ATOM 737 C CA . MET A 1 92 ? -6.056 -10.239 -6.995 1.00 94.38 92 MET A CA 1
ATOM 738 C C . MET A 1 92 ? -4.833 -10.732 -7.776 1.00 94.38 92 MET A C 1
ATOM 740 O O . MET A 1 92 ? -4.538 -10.206 -8.849 1.00 94.38 92 MET A O 1
ATOM 744 N N . LEU A 1 93 ? -4.147 -11.781 -7.305 1.00 93.44 93 LEU A N 1
ATOM 745 C CA . LEU A 1 93 ? -3.062 -12.405 -8.071 1.00 93.44 93 LEU A CA 1
ATOM 746 C C . LEU A 1 93 ? -3.570 -13.027 -9.378 1.00 93.44 93 LEU A C 1
ATOM 748 O O . LEU A 1 93 ? -2.872 -12.951 -10.393 1.00 93.44 93 LEU A O 1
ATOM 752 N N . LEU A 1 94 ? -4.784 -13.592 -9.378 1.00 93.69 94 LEU A N 1
ATOM 753 C CA . LEU A 1 94 ? -5.442 -14.090 -10.587 1.00 93.69 94 LEU A CA 1
ATOM 754 C C . LEU A 1 94 ? -5.735 -12.951 -11.576 1.00 93.69 94 LEU A C 1
ATOM 756 O O . LEU A 1 94 ? -5.420 -13.083 -12.757 1.00 93.69 94 LEU A O 1
ATOM 760 N N . VAL A 1 95 ? -6.249 -11.810 -11.102 1.00 92.81 95 VAL A N 1
ATOM 761 C CA . VAL A 1 95 ? -6.463 -10.612 -11.936 1.00 92.81 95 VAL A CA 1
ATOM 762 C C . VAL A 1 95 ? -5.148 -10.148 -12.558 1.00 92.81 95 VAL A C 1
ATOM 764 O O . VAL A 1 95 ? -5.065 -10.002 -13.777 1.00 92.81 95 VAL A O 1
ATOM 767 N N . LEU A 1 96 ? -4.090 -9.988 -11.756 1.00 88.88 96 LEU A N 1
ATOM 768 C CA . LEU A 1 96 ? -2.774 -9.590 -12.266 1.00 88.88 96 LEU A CA 1
ATOM 769 C C . LEU A 1 96 ? -2.219 -10.597 -13.282 1.00 88.88 96 LEU A C 1
ATOM 771 O O . LEU A 1 96 ? -1.596 -10.206 -14.268 1.00 88.88 96 LEU A O 1
ATOM 775 N N . ARG A 1 97 ? -2.478 -11.894 -13.082 1.00 88.94 97 ARG A N 1
ATOM 776 C CA . ARG A 1 97 ? -2.089 -12.947 -14.026 1.00 88.94 97 ARG A CA 1
ATOM 777 C C . ARG A 1 97 ? -2.807 -12.824 -15.370 1.00 88.94 97 ARG A C 1
ATOM 779 O O . ARG A 1 97 ? -2.159 -12.962 -16.403 1.00 88.94 97 ARG A O 1
ATOM 786 N N . ILE A 1 98 ? -4.109 -12.545 -15.359 1.00 88.81 98 ILE A N 1
ATOM 787 C CA . ILE A 1 98 ? -4.916 -12.375 -16.577 1.00 88.81 98 ILE A CA 1
ATOM 788 C C . ILE A 1 98 ? -4.491 -11.111 -17.333 1.00 88.81 98 ILE A C 1
ATOM 790 O O . ILE A 1 98 ? -4.317 -11.143 -18.549 1.00 88.81 98 ILE A O 1
ATOM 794 N N . VAL A 1 99 ? -4.283 -10.004 -16.614 1.00 83.94 99 VAL A N 1
ATOM 795 C CA . VAL A 1 99 ? -3.995 -8.692 -17.214 1.00 83.94 99 VAL A CA 1
ATOM 796 C C . VAL A 1 99 ? -2.540 -8.564 -17.699 1.00 83.94 99 VAL A C 1
ATOM 798 O O . VAL A 1 99 ? -2.243 -7.698 -18.530 1.00 83.94 99 VAL A O 1
ATOM 801 N N . LYS A 1 100 ? -1.637 -9.429 -17.209 1.00 78.12 100 LYS A N 1
ATOM 802 C CA . LYS A 1 100 ? -0.202 -9.516 -17.560 1.00 78.12 100 LYS A CA 1
ATOM 803 C C . LYS A 1 100 ? 0.619 -8.243 -17.305 1.00 78.12 100 LYS A C 1
ATOM 805 O O . LYS A 1 100 ? 1.802 -8.205 -17.624 1.00 78.12 100 LYS A O 1
ATOM 810 N N . ILE A 1 101 ? 0.017 -7.223 -16.695 1.00 70.00 101 ILE A N 1
ATOM 811 C CA . ILE A 1 101 ? 0.663 -5.974 -16.288 1.00 70.00 101 ILE A CA 1
ATOM 812 C C . ILE A 1 101 ? 0.558 -5.814 -14.784 1.00 70.00 101 ILE A C 1
ATOM 814 O O . ILE A 1 101 ? -0.477 -6.110 -14.188 1.00 70.00 101 ILE A O 1
ATOM 818 N N . TYR A 1 102 ? 1.637 -5.317 -14.184 1.00 75.38 102 TYR A N 1
ATOM 819 C CA . TYR A 1 102 ? 1.735 -5.119 -12.751 1.00 75.38 102 TYR A CA 1
ATOM 820 C C . TYR A 1 102 ? 1.525 -3.644 -12.384 1.00 75.38 102 TYR A C 1
ATOM 822 O O . TYR A 1 102 ? 2.449 -2.844 -12.348 1.00 75.38 102 TYR A O 1
ATOM 830 N N . ILE A 1 103 ? 0.284 -3.281 -12.063 1.00 82.19 103 ILE A N 1
ATOM 831 C CA . ILE A 1 103 ? 0.014 -2.101 -11.231 1.00 82.19 103 ILE A CA 1
ATOM 832 C C . ILE A 1 103 ? -0.043 -2.627 -9.803 1.00 82.19 103 ILE A C 1
ATOM 834 O O . ILE A 1 103 ? -1.112 -2.981 -9.307 1.00 82.19 103 ILE A O 1
ATOM 838 N N . THR A 1 104 ? 1.118 -2.782 -9.168 1.00 86.25 104 THR A N 1
ATOM 839 C CA . THR A 1 104 ? 1.235 -3.397 -7.835 1.00 86.25 104 THR A CA 1
ATOM 840 C C . THR A 1 104 ? 0.336 -2.753 -6.775 1.00 86.25 104 THR A C 1
ATOM 842 O O . THR A 1 104 ? -0.219 -3.526 -5.990 1.00 86.25 104 THR A O 1
ATOM 845 N N . PRO A 1 105 ? 0.056 -1.426 -6.768 1.00 90.19 105 PRO A N 1
ATOM 846 C CA . PRO A 1 105 ? -0.872 -0.842 -5.798 1.00 90.19 105 PRO A CA 1
ATOM 847 C C . PRO A 1 105 ? -2.291 -1.420 -5.859 1.00 90.19 105 PRO A C 1
ATOM 849 O O . PRO A 1 105 ? -2.999 -1.376 -4.860 1.00 90.19 105 PRO A O 1
ATOM 852 N N . SER A 1 106 ? -2.698 -2.039 -6.974 1.00 91.88 106 SER A N 1
ATOM 853 C CA . SER A 1 106 ? -4.008 -2.698 -7.075 1.00 91.88 106 SER A CA 1
ATOM 854 C C . SER A 1 106 ? -4.184 -3.880 -6.110 1.00 91.88 106 SER A C 1
ATOM 856 O O . SER A 1 106 ? -5.323 -4.204 -5.770 1.00 91.88 106 SER A O 1
ATOM 858 N N . LEU A 1 107 ? -3.084 -4.485 -5.626 1.00 93.81 107 LEU A N 1
ATOM 859 C CA . LEU A 1 107 ? -3.116 -5.468 -4.534 1.00 93.81 107 LEU A CA 1
ATOM 860 C C . LEU A 1 107 ? -3.580 -4.828 -3.225 1.00 93.81 107 LEU A C 1
ATOM 862 O O . LEU A 1 107 ? -4.369 -5.410 -2.490 1.00 93.81 107 LEU A O 1
ATOM 866 N N . ALA A 1 108 ? -3.099 -3.623 -2.927 1.00 94.81 108 ALA A N 1
ATOM 867 C CA . ALA A 1 108 ? -3.560 -2.891 -1.760 1.00 94.81 108 ALA A CA 1
ATOM 868 C C . ALA A 1 108 ? -5.030 -2.484 -1.924 1.00 94.81 108 ALA A C 1
ATOM 870 O O . ALA A 1 108 ? -5.813 -2.668 -0.999 1.00 94.81 108 ALA A O 1
ATOM 871 N N . THR A 1 109 ? -5.433 -2.071 -3.130 1.00 95.25 109 THR A N 1
ATOM 872 C CA . THR A 1 109 ? -6.809 -1.646 -3.414 1.00 95.25 109 THR A CA 1
ATOM 873 C C . THR A 1 109 ? -7.852 -2.724 -3.115 1.00 95.25 109 THR A C 1
ATOM 875 O O . THR A 1 109 ? -8.923 -2.407 -2.609 1.00 95.25 109 THR A O 1
ATOM 878 N N . GLY A 1 110 ? -7.567 -3.998 -3.402 1.00 96.50 110 GLY A N 1
ATOM 879 C CA . GLY A 1 110 ? -8.501 -5.072 -3.056 1.00 96.50 110 GLY A CA 1
ATOM 880 C C . GLY A 1 110 ? -8.427 -5.510 -1.591 1.00 96.50 110 GLY A C 1
ATOM 881 O O . GLY A 1 110 ? -9.429 -5.957 -1.050 1.00 96.50 110 GLY A O 1
ATOM 882 N N . LEU A 1 111 ? -7.291 -5.356 -0.905 1.00 96.69 111 LEU A N 1
ATOM 883 C CA . LEU A 1 111 ? -7.210 -5.638 0.538 1.00 96.69 111 LEU A CA 1
ATOM 884 C C . LEU A 1 111 ? -7.884 -4.559 1.386 1.00 96.69 111 LEU A C 1
ATOM 886 O O . LEU A 1 111 ? -8.389 -4.854 2.469 1.00 96.69 111 LEU A O 1
ATOM 890 N N . PHE A 1 112 ? -7.891 -3.325 0.891 1.00 95.25 112 PHE A N 1
ATOM 891 C CA . PHE A 1 112 ? -8.348 -2.156 1.620 1.00 95.25 112 PHE A CA 1
ATOM 892 C C . PHE A 1 112 ? -9.763 -2.303 2.210 1.00 95.25 112 PHE A C 1
ATOM 894 O O . PHE A 1 112 ? -9.886 -2.141 3.427 1.00 95.25 112 PHE A O 1
ATOM 901 N N . PRO A 1 113 ? -10.799 -2.735 1.452 1.00 96.75 113 PRO A N 1
ATOM 902 C CA . PRO A 1 113 ? -12.150 -2.909 1.989 1.00 96.75 113 PRO A CA 1
ATOM 903 C C . PRO A 1 113 ? -12.262 -3.830 3.194 1.00 96.75 113 PRO A C 1
ATOM 905 O O . PRO A 1 113 ? -13.161 -3.672 4.010 1.00 96.75 113 PRO A O 1
ATOM 908 N N . ILE A 1 114 ? -11.369 -4.810 3.303 1.00 96.88 114 ILE A N 1
ATOM 909 C CA . ILE A 1 114 ? -11.379 -5.787 4.393 1.00 96.88 114 ILE A CA 1
ATOM 910 C C . ILE A 1 114 ? -10.715 -5.200 5.633 1.00 96.88 114 ILE A C 1
ATOM 912 O O . ILE A 1 114 ? -11.143 -5.467 6.752 1.00 96.88 114 ILE A O 1
ATOM 916 N N . ILE A 1 115 ? -9.670 -4.398 5.433 1.00 95.00 115 ILE A N 1
ATOM 917 C CA . ILE A 1 115 ? -8.872 -3.811 6.510 1.00 95.00 115 ILE A CA 1
ATOM 918 C C . ILE A 1 115 ? -9.657 -2.734 7.248 1.00 95.00 115 ILE A C 1
ATOM 920 O O . ILE A 1 115 ? -9.676 -2.743 8.473 1.00 95.00 115 ILE A O 1
ATOM 924 N N . VAL A 1 116 ? -10.326 -1.842 6.516 1.00 94.06 116 VAL A N 1
ATOM 925 C CA . VAL A 1 116 ? -11.137 -0.771 7.121 1.00 94.06 116 VAL A CA 1
ATOM 926 C C . VAL A 1 116 ? -12.618 -1.139 7.241 1.00 94.06 116 VAL A C 1
ATOM 928 O O . VAL A 1 116 ? -13.425 -0.314 7.651 1.00 94.06 116 VAL A O 1
ATOM 931 N N . ASN A 1 117 ? -12.976 -2.383 6.902 1.00 94.88 117 ASN A N 1
ATOM 932 C CA . ASN A 1 117 ? -14.345 -2.897 6.897 1.00 94.88 117 ASN A CA 1
ATOM 933 C C . ASN A 1 117 ? -15.335 -1.993 6.129 1.00 94.88 117 ASN A C 1
ATOM 935 O O . ASN A 1 117 ? -16.386 -1.611 6.637 1.00 94.88 117 ASN A O 1
ATOM 939 N N . THR A 1 118 ? -14.990 -1.668 4.886 1.00 93.75 118 THR A N 1
ATOM 940 C CA . THR A 1 118 ? -15.770 -0.820 3.977 1.00 93.75 118 THR A CA 1
ATOM 941 C C . THR A 1 118 ? -17.154 -1.402 3.697 1.00 93.75 118 THR A C 1
ATOM 943 O O . THR A 1 118 ? -17.296 -2.585 3.356 1.00 93.75 118 THR A O 1
ATOM 946 N N . THR A 1 119 ? -18.175 -0.550 3.763 1.00 92.88 119 THR A N 1
ATOM 947 C CA . THR A 1 119 ? -19.575 -0.911 3.518 1.00 92.88 119 THR A CA 1
ATOM 948 C C . THR A 1 119 ? -20.261 -0.036 2.473 1.00 92.88 119 THR A C 1
ATOM 950 O O . THR A 1 119 ? -21.182 -0.529 1.806 1.00 92.88 119 THR A O 1
ATOM 953 N N . HIS A 1 120 ? -19.817 1.208 2.274 1.00 93.88 120 HIS A N 1
ATOM 954 C CA . HIS A 1 120 ? -20.473 2.170 1.398 1.00 93.88 120 HIS A CA 1
ATOM 955 C C . HIS A 1 120 ? -20.003 2.046 -0.060 1.00 93.88 120 HIS A C 1
ATOM 957 O O . HIS A 1 120 ? -18.873 1.698 -0.392 1.00 93.88 120 HIS A O 1
ATOM 963 N N . TRP A 1 121 ? -20.915 2.325 -0.995 1.00 95.31 121 TRP A N 1
ATOM 964 C CA . TRP A 1 121 ? -20.599 2.315 -2.431 1.00 95.31 121 TRP A CA 1
ATOM 965 C C . TRP A 1 121 ? -19.701 3.488 -2.852 1.00 95.31 121 TRP A C 1
ATOM 967 O O . TRP A 1 121 ? -19.106 3.450 -3.932 1.00 95.31 121 TRP A O 1
ATOM 977 N N . SER A 1 122 ? -19.584 4.505 -1.996 1.00 95.62 122 SER A N 1
ATOM 978 C CA . SER A 1 122 ? -18.675 5.642 -2.146 1.00 95.62 122 SER A CA 1
ATOM 979 C C . SER A 1 122 ? -17.229 5.198 -2.336 1.00 95.62 122 SER A C 1
ATOM 981 O O . SER A 1 122 ? -16.534 5.807 -3.144 1.00 95.62 122 SER A O 1
ATOM 983 N N . PHE A 1 123 ? -16.795 4.105 -1.702 1.00 96.69 123 PHE A N 1
ATOM 984 C CA . PHE A 1 123 ? -15.478 3.511 -1.922 1.00 96.69 123 PHE A CA 1
ATOM 985 C C . PHE A 1 123 ? -15.219 3.178 -3.398 1.00 96.69 123 PHE A C 1
ATOM 987 O O . PHE A 1 123 ? -14.242 3.641 -3.991 1.00 96.69 123 PHE A O 1
ATOM 994 N N . LEU A 1 124 ? -16.115 2.405 -4.027 1.00 97.38 124 LEU A N 1
ATOM 995 C CA . LEU A 1 124 ? -15.954 1.988 -5.425 1.00 97.38 124 LEU A CA 1
ATOM 996 C C . LEU A 1 124 ? -16.022 3.187 -6.376 1.00 97.38 124 LEU A C 1
ATOM 998 O O . LEU A 1 124 ? -15.227 3.283 -7.311 1.00 97.38 124 LEU A O 1
ATOM 1002 N N . ILE A 1 125 ? -16.933 4.125 -6.107 1.00 97.12 125 ILE A N 1
ATOM 1003 C CA . ILE A 1 125 ? -17.052 5.368 -6.877 1.00 97.12 125 ILE A CA 1
ATOM 1004 C C . ILE A 1 125 ? -15.762 6.195 -6.751 1.00 97.12 125 ILE A C 1
ATOM 1006 O O . ILE A 1 125 ? -15.243 6.682 -7.755 1.00 97.12 125 ILE A O 1
ATOM 1010 N N . SER A 1 126 ? -15.197 6.296 -5.548 1.00 97.00 126 SER A N 1
ATOM 1011 C CA . SER A 1 126 ? -13.977 7.064 -5.273 1.00 97.00 126 SER A CA 1
ATOM 1012 C C . SER A 1 126 ? -12.755 6.450 -5.944 1.00 97.00 126 SER A C 1
ATOM 1014 O O . SER A 1 126 ? -11.921 7.192 -6.462 1.00 97.00 126 SER A O 1
ATOM 1016 N N . ILE A 1 127 ? -12.668 5.116 -6.015 1.00 97.50 127 ILE A N 1
ATOM 1017 C CA . ILE A 1 127 ? -11.632 4.422 -6.788 1.00 97.50 127 ILE A CA 1
ATOM 1018 C C . ILE A 1 127 ? -11.732 4.792 -8.265 1.00 97.50 127 ILE A C 1
ATOM 1020 O O . ILE A 1 127 ? -10.730 5.196 -8.855 1.00 97.50 127 ILE A O 1
ATOM 1024 N N . ILE A 1 128 ? -12.923 4.707 -8.862 1.00 97.88 128 ILE A N 1
ATOM 1025 C CA . ILE A 1 128 ? -13.119 5.014 -10.286 1.00 97.88 128 ILE A CA 1
ATOM 1026 C C . ILE A 1 128 ? -12.776 6.481 -10.571 1.00 97.88 128 ILE A C 1
ATOM 1028 O O . ILE A 1 128 ? -11.996 6.758 -11.481 1.00 97.88 128 ILE A O 1
ATOM 1032 N N . ILE A 1 129 ? -13.295 7.421 -9.775 1.00 97.75 129 ILE A N 1
ATOM 1033 C CA . ILE A 1 129 ? -13.042 8.859 -9.954 1.00 97.75 129 ILE A CA 1
ATOM 1034 C C . ILE A 1 129 ? -11.554 9.178 -9.772 1.00 97.75 129 ILE A C 1
ATOM 1036 O O . ILE A 1 129 ? -10.944 9.805 -10.639 1.00 97.75 129 ILE A O 1
ATOM 1040 N N . SER A 1 130 ? -10.941 8.724 -8.679 1.00 97.25 130 SER A N 1
ATOM 1041 C CA . SER A 1 130 ? -9.543 9.048 -8.369 1.00 97.25 130 SER A CA 1
ATOM 1042 C C . SER A 1 130 ? -8.582 8.449 -9.392 1.00 97.25 130 SER A C 1
ATOM 1044 O O . SER A 1 130 ? -7.642 9.112 -9.834 1.00 97.25 130 SER A O 1
ATOM 1046 N N . THR A 1 131 ? -8.832 7.213 -9.834 1.00 96.75 131 THR A N 1
ATOM 1047 C CA . THR A 1 131 ? -8.015 6.583 -10.880 1.00 96.75 131 THR A CA 1
ATOM 1048 C C . THR A 1 131 ? -8.253 7.197 -12.258 1.00 96.75 131 THR A C 1
ATOM 1050 O O . THR A 1 131 ? -7.311 7.273 -13.047 1.00 96.75 131 THR A O 1
ATOM 1053 N N . ALA A 1 132 ? -9.451 7.715 -12.546 1.00 97.69 132 ALA A N 1
ATOM 1054 C CA . ALA A 1 132 ? -9.714 8.478 -13.764 1.00 97.69 132 ALA A CA 1
ATOM 1055 C C . ALA A 1 132 ? -8.962 9.816 -13.781 1.00 97.69 132 ALA A C 1
ATOM 1057 O O . ALA A 1 132 ? -8.388 10.184 -14.810 1.00 97.69 132 ALA A O 1
ATOM 1058 N N . ILE A 1 133 ? -8.886 10.508 -12.639 1.00 97.56 133 ILE A N 1
ATOM 1059 C CA . ILE A 1 133 ? -8.052 11.707 -12.486 1.00 97.56 133 ILE A CA 1
ATOM 1060 C C . ILE A 1 133 ? -6.577 11.349 -12.716 1.00 97.56 133 ILE A C 1
ATOM 1062 O O . ILE A 1 133 ? -5.914 11.992 -13.532 1.00 97.56 133 ILE A O 1
ATOM 1066 N N . LEU A 1 134 ? -6.078 10.282 -12.078 1.00 96.56 134 LEU A N 1
ATOM 1067 C CA . LEU A 1 134 ? -4.708 9.788 -12.272 1.00 96.56 134 LEU A CA 1
ATOM 1068 C C . LEU A 1 134 ? -4.393 9.478 -13.740 1.00 96.56 134 LEU A C 1
ATOM 1070 O O . LEU A 1 134 ? -3.378 9.948 -14.263 1.00 96.56 134 LEU A O 1
ATOM 1074 N N . MET A 1 135 ? -5.274 8.728 -14.409 1.00 96.50 135 MET A N 1
ATOM 1075 C CA . MET A 1 135 ? -5.153 8.384 -15.827 1.00 96.50 135 MET A CA 1
ATOM 1076 C C . MET A 1 135 ? -5.128 9.640 -16.700 1.00 96.50 135 MET A C 1
ATOM 1078 O O . MET A 1 135 ? -4.284 9.748 -17.590 1.00 96.50 135 MET A O 1
ATOM 1082 N N . SER A 1 136 ? -6.006 10.605 -16.426 1.00 96.62 136 SER A N 1
ATOM 1083 C CA . SER A 1 136 ? -6.051 11.877 -17.151 1.00 96.62 136 SER A CA 1
ATOM 1084 C C . SER A 1 136 ? -4.727 12.631 -17.018 1.00 96.62 136 SER A C 1
ATOM 1086 O O . SER A 1 136 ? -4.177 13.079 -18.020 1.00 96.62 136 SER A O 1
ATOM 1088 N N . GLY A 1 137 ? -4.147 12.687 -15.814 1.00 95.00 137 GLY A N 1
ATOM 1089 C CA . GLY A 1 137 ? -2.828 13.288 -15.594 1.00 95.00 137 GLY A CA 1
ATOM 1090 C C . GLY A 1 137 ? -1.698 12.587 -16.361 1.00 95.00 137 GLY A C 1
ATOM 1091 O O . GLY A 1 137 ? -0.813 13.256 -16.893 1.00 95.00 137 GLY A O 1
ATOM 1092 N N . VAL A 1 138 ? -1.747 11.254 -16.478 1.00 94.50 138 VAL A N 1
ATOM 1093 C CA . VAL A 1 138 ? -0.784 10.466 -17.272 1.00 94.50 138 VAL A CA 1
ATOM 1094 C C . VAL A 1 138 ? -0.920 10.741 -18.774 1.00 94.50 138 VAL A C 1
ATOM 1096 O O . VAL A 1 138 ? 0.096 10.844 -19.467 1.00 94.50 138 VAL A O 1
ATOM 1099 N N . LEU A 1 139 ? -2.152 10.884 -19.274 1.00 95.31 139 LEU A N 1
ATOM 1100 C CA . LEU A 1 139 ? -2.441 11.158 -20.684 1.00 95.31 139 LEU A CA 1
ATOM 1101 C C . LEU A 1 139 ? -2.093 12.594 -21.087 1.00 95.31 139 LEU A C 1
ATOM 1103 O O . LEU A 1 139 ? -1.368 12.780 -22.056 1.00 95.31 139 LEU A O 1
ATOM 1107 N N . ILE A 1 140 ? -2.543 13.596 -20.324 1.00 94.75 140 ILE A N 1
ATOM 1108 C CA . ILE A 1 140 ? -2.308 15.025 -20.612 1.00 94.75 140 ILE A CA 1
ATOM 1109 C C . ILE A 1 140 ? -0.808 15.343 -20.677 1.00 94.75 140 ILE A C 1
ATOM 1111 O O . ILE A 1 140 ? -0.375 16.197 -21.445 1.00 94.75 140 ILE A O 1
ATOM 1115 N N . ARG A 1 141 ? -0.001 14.655 -19.864 1.00 91.62 141 ARG A N 1
ATOM 1116 C CA . ARG A 1 141 ? 1.452 14.853 -19.778 1.00 91.62 141 ARG A CA 1
ATOM 1117 C C . ARG A 1 141 ? 2.254 13.894 -20.672 1.00 91.62 141 ARG A C 1
ATOM 1119 O O . ARG A 1 141 ? 3.485 13.898 -20.58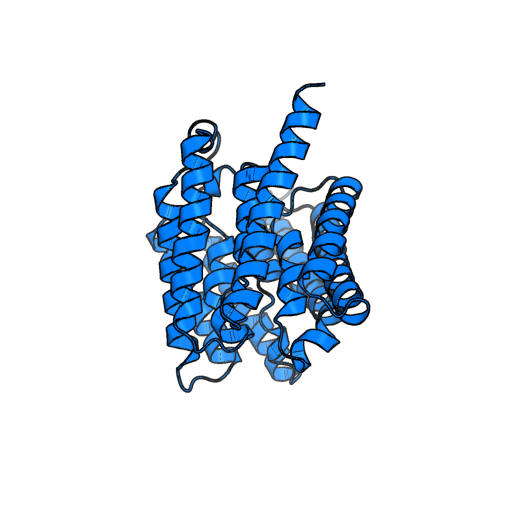0 1.00 91.62 141 ARG A O 1
ATOM 1126 N N . SER A 1 142 ? 1.582 13.052 -21.465 1.00 90.25 142 SER A N 1
ATOM 1127 C CA . SER A 1 142 ? 2.175 11.989 -22.295 1.00 90.25 142 SER A CA 1
ATOM 1128 C C . SER A 1 142 ? 3.240 11.165 -21.560 1.00 90.25 142 SER A C 1
ATOM 1130 O O . SER A 1 142 ? 4.291 10.836 -22.105 1.00 90.25 142 SER A O 1
ATOM 1132 N N . LEU A 1 143 ? 3.005 10.841 -20.281 1.00 87.75 143 LEU A N 1
ATOM 1133 C CA . LEU A 1 143 ? 3.995 10.113 -19.472 1.00 87.75 143 LEU A CA 1
ATOM 1134 C C . LEU A 1 143 ? 4.173 8.675 -19.972 1.00 87.75 143 LEU A C 1
ATOM 1136 O O . LEU A 1 143 ? 5.276 8.142 -19.935 1.00 87.75 143 LEU A O 1
ATOM 1140 N N . HIS A 1 144 ? 3.102 8.082 -20.497 1.00 84.50 144 HIS A N 1
ATOM 1141 C CA . HIS A 1 144 ? 3.095 6.730 -21.051 1.00 84.50 144 HIS A CA 1
ATOM 1142 C C . HIS A 1 144 ? 4.049 6.550 -22.247 1.00 84.50 144 HIS A C 1
ATOM 1144 O O . HIS A 1 144 ? 4.649 5.488 -22.384 1.00 84.50 144 HIS A O 1
ATOM 1150 N N . GLU A 1 145 ? 4.247 7.587 -23.069 1.00 83.06 145 GLU A N 1
ATOM 1151 C CA . GLU A 1 145 ? 5.161 7.564 -24.226 1.00 83.06 145 GLU A CA 1
ATOM 1152 C C . GLU A 1 145 ? 6.635 7.534 -23.812 1.00 83.06 145 GLU A C 1
ATOM 1154 O O . GLU A 1 145 ? 7.496 7.100 -24.573 1.00 83.06 145 GLU A O 1
ATOM 1159 N N . LYS A 1 146 ? 6.937 7.984 -22.590 1.00 76.94 146 LYS A N 1
ATOM 1160 C CA . LYS A 1 146 ? 8.296 8.007 -22.039 1.00 76.94 146 LYS A CA 1
ATOM 1161 C C . LYS A 1 146 ? 8.689 6.683 -21.394 1.00 76.94 146 LYS A C 1
ATOM 1163 O O . LYS A 1 146 ? 9.810 6.587 -20.903 1.00 76.94 146 LYS A O 1
ATOM 1168 N N . SER A 1 147 ? 7.790 5.697 -21.364 1.00 77.50 147 SER A N 1
ATOM 1169 C CA . SER A 1 147 ? 8.046 4.432 -20.689 1.00 77.50 147 SER A CA 1
ATOM 1170 C C . SER A 1 147 ? 9.044 3.576 -21.470 1.00 77.50 147 SER A C 1
ATOM 1172 O O . SER A 1 147 ? 8.806 3.259 -22.635 1.00 77.50 147 SER A O 1
ATOM 1174 N N . GLN A 1 148 ? 10.161 3.203 -20.839 1.00 65.12 148 GLN A N 1
ATOM 1175 C CA . GLN A 1 148 ? 11.294 2.577 -21.542 1.00 65.12 148 GLN A CA 1
ATOM 1176 C C . GLN A 1 148 ? 11.415 1.065 -21.323 1.00 65.12 148 GLN A C 1
ATOM 1178 O O . GLN A 1 148 ? 11.993 0.378 -22.164 1.00 65.12 148 GLN A O 1
ATOM 1183 N N . ILE A 1 149 ? 10.896 0.521 -20.215 1.00 63.03 149 ILE A N 1
ATOM 1184 C CA . ILE A 1 149 ? 11.098 -0.889 -19.849 1.00 63.03 149 ILE A CA 1
ATOM 1185 C C . ILE A 1 149 ? 9.801 -1.508 -19.325 1.00 63.03 149 ILE A C 1
ATOM 1187 O O . ILE A 1 149 ? 9.183 -1.021 -18.383 1.00 63.03 149 ILE A O 1
ATOM 1191 N N . ALA A 1 150 ? 9.420 -2.648 -19.900 1.00 55.28 150 ALA A N 1
ATOM 1192 C CA . ALA A 1 150 ? 8.357 -3.490 -19.375 1.00 55.28 150 ALA A CA 1
ATOM 1193 C C . ALA A 1 150 ? 8.967 -4.650 -18.585 1.00 55.28 150 ALA A C 1
ATOM 1195 O O . ALA A 1 150 ? 9.556 -5.551 -19.176 1.00 55.28 150 ALA A O 1
ATOM 1196 N N . TYR A 1 151 ? 8.811 -4.662 -17.261 1.00 58.69 151 TYR A N 1
ATOM 1197 C CA . TYR A 1 151 ? 9.020 -5.908 -16.527 1.00 58.69 151 TYR A CA 1
ATOM 1198 C C . TYR A 1 151 ? 7.789 -6.792 -16.745 1.00 58.69 151 TYR A C 1
ATOM 1200 O O . TYR A 1 151 ? 6.667 -6.435 -16.386 1.00 58.69 151 TYR A O 1
ATOM 1208 N N . GLU A 1 152 ? 7.976 -7.938 -17.387 1.00 66.31 152 GLU A N 1
ATOM 1209 C CA . GLU A 1 152 ? 6.909 -8.926 -17.491 1.00 66.31 152 GLU A CA 1
ATOM 1210 C C . GLU A 1 152 ? 6.696 -9.609 -16.136 1.00 66.31 152 GLU A C 1
ATOM 1212 O O . GLU A 1 152 ? 7.641 -9.879 -15.391 1.00 66.31 152 GLU A O 1
ATOM 1217 N N . LEU A 1 153 ? 5.433 -9.882 -15.801 1.00 74.69 153 LEU A N 1
ATOM 1218 C CA . LEU A 1 153 ? 5.084 -10.584 -14.571 1.00 74.69 153 LEU A CA 1
ATOM 1219 C C . LEU A 1 153 ? 5.646 -12.003 -14.592 1.00 74.69 153 LEU A C 1
ATOM 1221 O O . LEU A 1 153 ? 5.258 -12.823 -15.423 1.00 74.69 153 LEU A O 1
ATOM 1225 N N . ASN A 1 154 ? 6.475 -12.335 -13.606 1.00 84.38 154 ASN A N 1
ATOM 1226 C CA . ASN A 1 154 ? 6.914 -13.706 -13.431 1.00 84.38 154 ASN A CA 1
ATOM 1227 C C . ASN A 1 154 ? 5.949 -14.444 -12.490 1.00 84.38 154 ASN A C 1
ATOM 1229 O O . ASN A 1 154 ? 5.887 -14.208 -11.277 1.00 84.38 154 ASN A O 1
ATOM 1233 N N . PHE A 1 155 ? 5.178 -15.367 -13.070 1.00 85.56 155 PHE A N 1
ATOM 1234 C CA . PHE A 1 155 ? 4.149 -16.124 -12.356 1.00 85.56 155 PHE A CA 1
ATOM 1235 C C . PHE A 1 155 ? 4.707 -17.029 -11.255 1.00 85.56 155 PHE A C 1
ATOM 1237 O O . PHE A 1 155 ? 3.996 -17.294 -10.286 1.00 85.56 155 PHE A O 1
ATOM 1244 N N . LYS A 1 156 ? 5.980 -17.445 -11.337 1.00 90.19 156 LYS A N 1
ATOM 1245 C CA . LYS A 1 156 ? 6.656 -18.184 -10.258 1.00 90.19 156 LYS A CA 1
ATOM 1246 C C . LYS A 1 156 ? 6.614 -17.385 -8.955 1.00 90.19 156 LYS A C 1
ATOM 1248 O O . LYS A 1 156 ? 6.257 -17.926 -7.909 1.00 90.19 156 LYS A O 1
ATOM 1253 N N . TYR A 1 157 ? 6.917 -16.087 -9.021 1.00 91.69 157 TYR A N 1
ATOM 1254 C CA . TYR A 1 157 ? 6.945 -15.226 -7.840 1.00 91.69 157 TYR A CA 1
ATOM 1255 C C . TYR A 1 157 ? 5.554 -14.944 -7.271 1.00 91.69 157 TYR A C 1
ATOM 1257 O O . TYR A 1 157 ? 5.454 -14.689 -6.076 1.00 91.69 157 TYR A O 1
ATOM 1265 N N . GLN A 1 158 ? 4.478 -15.070 -8.058 1.00 92.31 158 GLN A N 1
ATOM 1266 C CA . GLN A 1 158 ? 3.113 -14.988 -7.521 1.00 92.31 158 GLN A CA 1
ATOM 1267 C C . GLN A 1 158 ? 2.805 -16.148 -6.566 1.00 92.31 158 GLN A C 1
ATOM 1269 O O . GLN A 1 158 ? 2.205 -15.929 -5.518 1.00 92.31 158 GLN A O 1
ATOM 1274 N N . TYR A 1 159 ? 3.233 -17.372 -6.896 1.00 93.62 159 TYR A N 1
ATOM 1275 C CA . TYR A 1 159 ? 3.031 -18.527 -6.016 1.00 93.62 159 TYR A CA 1
ATOM 1276 C C . TYR A 1 159 ? 3.861 -18.423 -4.737 1.00 93.62 159 TYR A C 1
ATOM 1278 O O . TYR A 1 159 ? 3.359 -18.704 -3.653 1.00 93.62 159 TYR A O 1
ATOM 1286 N N . ILE A 1 160 ? 5.112 -17.969 -4.851 1.00 95.38 160 ILE A N 1
ATOM 1287 C CA . ILE A 1 160 ? 5.989 -17.741 -3.693 1.00 95.38 160 ILE A CA 1
ATOM 1288 C C . ILE A 1 160 ? 5.412 -16.654 -2.789 1.00 95.38 160 ILE A C 1
ATOM 1290 O O . ILE A 1 160 ? 5.332 -16.838 -1.578 1.00 95.38 160 ILE A O 1
ATOM 1294 N N . PHE A 1 161 ? 4.961 -15.547 -3.381 1.00 96.44 161 PHE A N 1
ATOM 1295 C CA . PHE A 1 161 ? 4.278 -14.481 -2.663 1.00 96.44 161 PHE A CA 1
ATOM 1296 C C . PHE A 1 161 ? 3.050 -15.012 -1.915 1.00 96.44 161 PHE A C 1
ATOM 1298 O O . PHE A 1 161 ? 2.925 -14.765 -0.719 1.00 96.44 161 PHE A O 1
ATOM 1305 N N . LEU A 1 162 ? 2.187 -15.790 -2.581 1.00 96.56 162 LEU A N 1
ATOM 1306 C CA . LEU A 1 162 ? 0.996 -16.369 -1.957 1.00 96.56 162 LEU A CA 1
ATOM 1307 C C . LEU A 1 162 ? 1.356 -17.320 -0.806 1.00 96.56 162 LEU A C 1
ATOM 1309 O O . LEU A 1 162 ? 0.727 -17.255 0.244 1.00 96.56 162 LEU A O 1
ATOM 1313 N N . GLY A 1 163 ? 2.382 -18.160 -0.970 1.00 97.56 163 GLY A N 1
ATOM 1314 C CA . GLY A 1 163 ? 2.848 -19.072 0.079 1.00 97.56 163 GLY A CA 1
ATOM 1315 C C . GLY A 1 163 ? 3.407 -18.342 1.304 1.00 97.56 163 GLY A C 1
ATOM 1316 O O . GLY A 1 163 ? 3.077 -18.689 2.440 1.00 97.56 163 GLY A O 1
ATOM 1317 N N . ILE A 1 164 ? 4.201 -17.287 1.094 1.00 97.69 164 ILE A N 1
ATOM 1318 C CA . ILE A 1 164 ? 4.739 -16.460 2.186 1.00 97.69 164 ILE A CA 1
ATOM 1319 C C . ILE A 1 164 ? 3.614 -15.676 2.875 1.00 97.69 164 ILE A C 1
ATOM 1321 O O . ILE A 1 164 ? 3.568 -15.644 4.103 1.00 97.69 164 ILE A O 1
ATOM 1325 N N . MET A 1 165 ? 2.675 -15.106 2.111 1.00 97.56 165 MET A N 1
ATOM 1326 C CA . MET A 1 165 ? 1.483 -14.446 2.657 1.00 97.56 165 MET A CA 1
ATOM 1327 C C . MET A 1 165 ? 0.641 -15.416 3.490 1.00 97.56 165 MET A C 1
ATOM 1329 O O . MET A 1 165 ? 0.302 -15.095 4.622 1.00 97.56 165 MET A O 1
ATOM 1333 N N . ALA A 1 166 ? 0.351 -16.619 2.986 1.00 97.88 166 ALA A N 1
ATOM 1334 C CA . ALA A 1 166 ? -0.399 -17.634 3.726 1.00 97.88 166 ALA A CA 1
ATOM 1335 C C . ALA A 1 166 ? 0.307 -18.033 5.032 1.00 97.88 166 ALA A C 1
ATOM 1337 O O . ALA A 1 166 ? -0.340 -18.161 6.069 1.00 97.88 166 ALA A O 1
ATOM 1338 N N . THR A 1 167 ? 1.638 -18.150 5.003 1.00 97.81 167 THR A N 1
ATOM 1339 C CA . THR A 1 167 ? 2.446 -18.418 6.202 1.00 97.81 167 THR A CA 1
ATOM 1340 C C . THR A 1 167 ? 2.334 -17.276 7.215 1.00 97.81 167 THR A C 1
ATOM 1342 O O . THR A 1 167 ? 2.104 -17.524 8.395 1.00 97.81 167 THR A O 1
ATOM 1345 N N . TRP A 1 168 ? 2.435 -16.020 6.771 1.00 97.75 168 TRP A N 1
ATOM 1346 C CA . TRP A 1 168 ? 2.270 -14.846 7.634 1.00 97.75 168 TRP A CA 1
ATOM 1347 C C . TRP A 1 168 ? 0.868 -14.752 8.251 1.00 97.75 168 TRP A C 1
ATOM 1349 O O . TRP A 1 168 ? 0.719 -14.541 9.454 1.00 97.75 168 TRP A O 1
ATOM 1359 N N . ILE A 1 169 ? -0.169 -14.961 7.438 1.00 97.38 169 ILE A N 1
ATOM 1360 C CA . ILE A 1 169 ? -1.574 -14.996 7.866 1.00 97.38 169 ILE A CA 1
ATOM 1361 C C . ILE A 1 169 ? -1.775 -16.086 8.930 1.00 97.38 169 ILE A C 1
ATOM 1363 O O . ILE A 1 169 ? -2.430 -15.854 9.943 1.00 97.38 169 ILE A O 1
ATOM 1367 N N . PHE A 1 170 ? -1.168 -17.260 8.745 1.00 97.19 170 PHE A N 1
ATOM 1368 C CA . PHE A 1 170 ? -1.226 -18.340 9.727 1.00 97.19 170 PHE A CA 1
ATOM 1369 C C . PHE A 1 170 ? -0.522 -17.971 11.043 1.00 97.19 170 PHE A C 1
ATOM 1371 O O . PHE A 1 170 ? -1.111 -18.129 12.111 1.00 97.19 170 PHE A O 1
ATOM 1378 N N . ILE A 1 171 ? 0.694 -17.411 10.983 1.00 96.81 171 ILE A N 1
ATOM 1379 C CA . ILE A 1 171 ? 1.446 -16.969 12.172 1.00 96.81 171 ILE A CA 1
ATOM 1380 C C . ILE A 1 171 ? 0.659 -15.911 12.956 1.00 96.81 171 ILE A C 1
ATOM 1382 O O . ILE A 1 171 ? 0.503 -16.029 14.168 1.00 96.81 171 ILE A O 1
ATOM 1386 N N . THR A 1 172 ? 0.133 -14.891 12.277 1.00 95.75 172 THR A N 1
ATOM 1387 C CA . THR A 1 172 ? -0.648 -13.819 12.921 1.00 95.75 172 THR A CA 1
ATOM 1388 C C . THR A 1 172 ? -1.943 -14.337 13.551 1.00 95.75 172 THR A C 1
ATOM 1390 O O . THR A 1 172 ? -2.340 -13.855 14.614 1.00 95.75 172 THR A O 1
ATOM 1393 N N . GLY A 1 173 ? -2.556 -15.369 12.959 1.00 95.38 173 GLY A N 1
ATOM 1394 C CA . GLY A 1 173 ? -3.662 -16.112 13.560 1.00 95.38 173 GLY A CA 1
ATOM 1395 C C . GLY A 1 173 ? -3.273 -16.854 14.840 1.00 95.38 173 GLY A C 1
ATOM 1396 O O . GLY A 1 173 ? -3.955 -16.701 15.849 1.00 95.38 173 GLY A O 1
ATOM 1397 N N . LEU A 1 174 ? -2.157 -17.593 14.834 1.00 95.75 174 LEU A N 1
ATOM 1398 C CA . LEU A 1 174 ? -1.666 -18.319 16.016 1.00 95.75 174 LEU A CA 1
ATOM 1399 C C . LEU A 1 174 ? -1.297 -17.391 17.179 1.00 95.75 174 LEU A C 1
ATOM 1401 O O . LEU A 1 174 ? -1.532 -17.723 18.335 1.00 95.75 174 LEU A O 1
ATOM 1405 N N . VAL A 1 175 ? -0.738 -16.219 16.874 1.00 94.38 175 VAL A N 1
ATOM 1406 C CA . VAL A 1 175 ? -0.370 -15.198 17.870 1.00 94.38 175 VAL A CA 1
ATOM 1407 C C . VAL A 1 175 ? -1.606 -14.453 18.411 1.00 94.38 175 VAL A C 1
ATOM 1409 O O . VAL A 1 175 ? -1.499 -13.672 19.354 1.00 94.38 175 VAL A O 1
ATOM 1412 N N . GLY A 1 176 ? -2.797 -14.679 17.843 1.00 92.94 176 GLY A N 1
ATOM 1413 C CA . GLY A 1 176 ? -4.027 -13.997 18.255 1.00 92.94 176 GLY A CA 1
ATOM 1414 C C . GLY A 1 176 ? -4.067 -12.521 17.845 1.00 92.94 176 GLY A C 1
ATOM 1415 O O . GLY A 1 176 ? -4.757 -11.719 18.471 1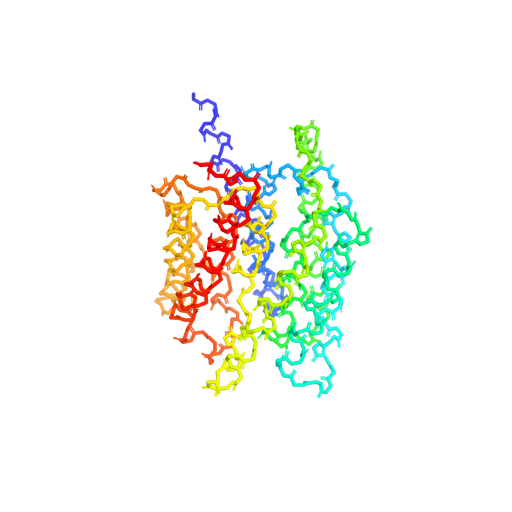.00 92.94 176 GLY A O 1
ATOM 1416 N N . LYS A 1 177 ? -3.319 -12.140 16.801 1.00 92.38 177 LYS A N 1
ATOM 1417 C CA . LYS A 1 177 ? -3.248 -10.769 16.272 1.00 92.38 177 LYS A CA 1
ATOM 1418 C C . LYS A 1 177 ? -3.624 -10.733 14.783 1.00 92.38 177 LYS A C 1
ATOM 1420 O O . LYS A 1 177 ? -2.802 -10.352 13.948 1.00 92.38 177 LYS A O 1
ATOM 1425 N N . PRO A 1 178 ? -4.866 -11.109 14.420 1.00 91.69 178 PRO A N 1
ATOM 1426 C CA . PRO A 1 178 ? -5.260 -11.276 13.023 1.00 91.69 178 PRO A CA 1
ATOM 1427 C C . PRO A 1 178 ? -5.173 -9.984 12.204 1.00 91.69 178 PRO A C 1
ATOM 1429 O O . PRO A 1 178 ? -4.868 -10.041 11.020 1.00 91.69 178 PRO A O 1
ATOM 1432 N N . HIS A 1 179 ? -5.349 -8.818 12.825 1.00 87.69 179 HIS A N 1
ATOM 1433 C CA . HIS A 1 179 ? -5.241 -7.512 12.167 1.00 87.69 179 HIS A CA 1
ATOM 1434 C C . HIS A 1 179 ? -3.835 -7.202 11.617 1.00 87.69 179 HIS A C 1
ATOM 1436 O O . HIS A 1 179 ? -3.678 -6.359 10.740 1.00 87.69 179 HIS A O 1
ATOM 1442 N N . MET A 1 180 ? -2.802 -7.920 12.072 1.00 90.00 180 MET A N 1
ATOM 1443 C CA . MET A 1 180 ? -1.439 -7.809 11.537 1.00 90.00 180 MET A CA 1
ATOM 1444 C C . MET A 1 180 ? -1.257 -8.547 10.198 1.00 90.00 180 MET A C 1
ATOM 1446 O O . MET A 1 180 ? -0.188 -8.472 9.586 1.00 90.00 180 MET A O 1
ATOM 1450 N N . ALA A 1 181 ? -2.267 -9.293 9.738 1.00 92.75 181 ALA A N 1
ATOM 1451 C CA . ALA A 1 181 ? -2.166 -10.183 8.584 1.00 92.75 181 ALA A CA 1
ATOM 1452 C C . ALA A 1 181 ? -1.921 -9.456 7.254 1.00 92.75 181 ALA A C 1
ATOM 1454 O O . ALA A 1 181 ? -1.324 -10.036 6.345 1.00 92.75 181 ALA A O 1
ATOM 1455 N N . ALA A 1 182 ? -2.355 -8.200 7.124 1.00 92.38 182 ALA A N 1
ATOM 1456 C CA . ALA A 1 182 ? -2.146 -7.419 5.914 1.00 92.38 182 ALA A CA 1
ATOM 1457 C C . ALA A 1 182 ? -2.010 -5.924 6.212 1.00 92.38 182 ALA A C 1
ATOM 1459 O O . ALA A 1 182 ? -2.946 -5.276 6.667 1.00 92.38 182 ALA A O 1
ATOM 1460 N N . ILE A 1 183 ? -0.849 -5.366 5.865 1.00 95.00 183 ILE A N 1
ATOM 1461 C CA . ILE A 1 183 ? -0.635 -3.921 5.780 1.00 95.00 183 ILE A CA 1
ATOM 1462 C C . ILE A 1 183 ? -0.430 -3.581 4.300 1.00 95.00 183 ILE A C 1
ATOM 1464 O O . ILE A 1 183 ? 0.594 -3.991 3.741 1.00 95.00 183 ILE A O 1
ATOM 1468 N N . PRO A 1 184 ? -1.352 -2.848 3.649 1.00 94.31 184 PRO A N 1
ATOM 1469 C CA . PRO A 1 184 ? -1.356 -2.717 2.195 1.00 94.31 184 PRO A CA 1
ATOM 1470 C C . PRO A 1 184 ? -0.035 -2.177 1.621 1.00 94.31 184 PRO A C 1
ATOM 1472 O O . PRO A 1 184 ? 0.502 -2.809 0.707 1.00 94.31 184 PRO A O 1
ATOM 1475 N N . PRO A 1 185 ? 0.581 -1.115 2.191 1.00 96.75 185 PRO A N 1
ATOM 1476 C CA . PRO A 1 185 ? 1.883 -0.635 1.726 1.00 96.75 185 PRO A CA 1
ATOM 1477 C C . PRO A 1 185 ? 2.995 -1.695 1.756 1.00 96.75 185 PRO A C 1
ATOM 1479 O O . PRO A 1 185 ? 3.807 -1.759 0.837 1.00 96.75 185 PRO A O 1
ATOM 1482 N N . ILE A 1 186 ? 3.031 -2.556 2.780 1.00 97.69 186 ILE A N 1
ATOM 1483 C CA . ILE A 1 186 ? 4.055 -3.607 2.901 1.00 97.69 186 ILE A CA 1
ATOM 1484 C C . ILE A 1 186 ? 3.819 -4.693 1.860 1.00 97.69 186 ILE A C 1
ATOM 1486 O O . ILE A 1 186 ? 4.763 -5.115 1.196 1.00 97.69 186 ILE A O 1
ATOM 1490 N N . VAL A 1 187 ? 2.565 -5.121 1.695 1.00 96.69 187 VAL A N 1
ATOM 1491 C CA . VAL A 1 187 ? 2.181 -6.170 0.743 1.00 96.69 187 VAL A CA 1
ATOM 1492 C C . VAL A 1 187 ? 2.555 -5.772 -0.688 1.00 96.69 187 VAL A C 1
ATOM 1494 O O . VAL A 1 187 ? 3.121 -6.582 -1.424 1.00 96.69 187 VAL A O 1
ATOM 1497 N N . VAL A 1 188 ? 2.310 -4.513 -1.060 1.00 95.12 188 VAL A N 1
ATOM 1498 C CA . VAL A 1 188 ? 2.666 -3.957 -2.376 1.00 95.12 188 VAL A CA 1
ATOM 1499 C C . VAL A 1 188 ? 4.177 -3.993 -2.601 1.00 95.12 188 VAL A C 1
ATOM 1501 O O . VAL A 1 188 ? 4.636 -4.592 -3.574 1.00 95.12 188 VAL A O 1
ATOM 1504 N N . VAL A 1 189 ? 4.964 -3.436 -1.674 1.00 96.75 189 VAL A N 1
ATOM 1505 C CA . VAL A 1 189 ? 6.432 -3.396 -1.805 1.00 96.75 189 VAL A CA 1
ATOM 1506 C C . VAL A 1 189 ? 7.026 -4.803 -1.777 1.00 96.75 189 VAL A C 1
ATOM 1508 O O . VAL A 1 189 ? 7.970 -5.099 -2.506 1.00 96.75 189 VAL A O 1
ATOM 1511 N N . PHE A 1 190 ? 6.478 -5.704 -0.963 1.00 97.44 190 PHE A N 1
ATOM 1512 C CA . PHE A 1 190 ? 6.907 -7.098 -0.918 1.00 97.44 190 PHE A CA 1
ATOM 1513 C C . PHE A 1 190 ? 6.684 -7.799 -2.263 1.00 97.44 190 PHE A C 1
ATOM 1515 O O . PHE A 1 190 ? 7.601 -8.456 -2.766 1.00 97.44 190 PHE A O 1
ATOM 1522 N N . PHE A 1 191 ? 5.514 -7.610 -2.882 1.00 94.69 191 PHE A N 1
ATOM 1523 C CA . PHE A 1 191 ? 5.244 -8.147 -4.214 1.00 94.69 191 PHE A CA 1
ATOM 1524 C C . PHE A 1 191 ? 6.220 -7.584 -5.258 1.00 94.69 191 PHE A C 1
ATOM 1526 O O . PHE A 1 191 ? 6.811 -8.354 -6.013 1.00 94.69 191 PHE A O 1
ATOM 1533 N N . GLU A 1 192 ? 6.45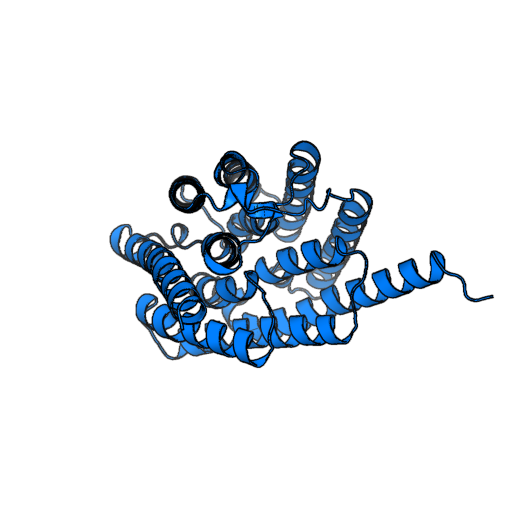8 -6.268 -5.264 1.00 93.12 192 GLU A N 1
ATOM 1534 C CA . GLU A 1 192 ? 7.422 -5.619 -6.168 1.00 93.12 192 GLU A CA 1
ATOM 1535 C C . GLU A 1 192 ? 8.837 -6.176 -6.015 1.00 93.12 192 GLU A C 1
ATOM 1537 O O . GLU A 1 192 ? 9.510 -6.480 -6.999 1.00 93.12 192 GLU A O 1
ATOM 1542 N N . VAL A 1 193 ? 9.298 -6.330 -4.773 1.00 94.19 193 VAL A N 1
ATOM 1543 C CA . VAL A 1 193 ? 10.631 -6.849 -4.464 1.00 94.19 193 VAL A CA 1
ATOM 1544 C C . VAL A 1 193 ? 10.803 -8.278 -4.971 1.00 94.19 193 VAL A C 1
ATOM 1546 O O . VAL A 1 193 ? 11.857 -8.602 -5.520 1.00 94.19 193 VAL A O 1
ATOM 1549 N N . LEU A 1 194 ? 9.789 -9.136 -4.828 1.00 94.00 194 LEU A N 1
ATOM 1550 C CA . LEU A 1 194 ? 9.868 -10.511 -5.322 1.00 94.00 194 LEU A CA 1
ATOM 1551 C C . LEU A 1 194 ? 9.976 -10.590 -6.848 1.00 94.00 194 LEU A C 1
ATOM 1553 O O . LEU A 1 194 ? 10.608 -11.519 -7.351 1.00 94.00 194 LEU A O 1
ATOM 1557 N N . GLN A 1 195 ? 9.420 -9.621 -7.579 1.00 90.44 195 GLN A N 1
ATOM 1558 C CA . GLN A 1 195 ? 9.529 -9.563 -9.040 1.00 90.44 195 GLN A CA 1
ATOM 1559 C C . GLN A 1 195 ? 10.920 -9.113 -9.519 1.00 90.44 195 GLN A C 1
ATOM 1561 O O . GLN A 1 195 ? 11.302 -9.409 -10.650 1.00 90.44 195 GLN A O 1
ATOM 1566 N N . LYS A 1 196 ? 11.718 -8.451 -8.669 1.00 88.25 196 LYS A N 1
ATOM 1567 C CA . LYS A 1 196 ? 13.072 -8.007 -9.036 1.00 88.25 196 LYS A CA 1
ATOM 1568 C C . LYS A 1 196 ? 14.038 -9.197 -9.158 1.00 88.25 196 LYS A C 1
ATOM 1570 O O . LYS A 1 196 ? 13.946 -10.149 -8.377 1.00 88.25 196 LYS A O 1
ATOM 1575 N N . PRO A 1 197 ? 14.996 -9.165 -10.104 1.00 85.38 197 PRO A N 1
ATOM 1576 C CA . PRO A 1 197 ? 15.955 -10.257 -10.289 1.00 85.38 197 PRO A CA 1
ATOM 1577 C C . PRO A 1 197 ? 16.880 -10.421 -9.078 1.00 85.38 197 PRO A C 1
ATOM 1579 O O . PRO A 1 197 ? 17.175 -11.538 -8.666 1.00 85.38 197 PRO A O 1
ATOM 1582 N N . THR A 1 198 ? 17.291 -9.311 -8.464 1.00 88.50 198 THR A N 1
ATOM 1583 C CA . THR A 1 198 ? 18.145 -9.298 -7.276 1.00 88.50 198 THR A CA 1
ATOM 1584 C C . THR A 1 198 ? 17.547 -8.402 -6.200 1.00 88.50 198 THR A C 1
ATOM 1586 O O . THR A 1 198 ? 16.825 -7.444 -6.482 1.00 88.50 198 THR A O 1
ATOM 1589 N N . TYR A 1 199 ? 17.855 -8.713 -4.941 1.00 94.31 199 TYR A N 1
ATOM 1590 C CA . TYR A 1 199 ? 17.443 -7.897 -3.806 1.00 94.31 199 TYR A CA 1
ATOM 1591 C C . TYR A 1 199 ? 18.574 -7.813 -2.775 1.00 94.31 199 TYR A C 1
ATOM 1593 O O . TYR A 1 199 ? 18.782 -8.756 -2.014 1.00 94.31 199 TYR A O 1
ATOM 1601 N N . PRO A 1 200 ? 19.365 -6.725 -2.767 1.00 94.19 200 PRO A N 1
ATOM 1602 C CA . PRO A 1 200 ? 20.504 -6.603 -1.866 1.00 94.19 200 PRO A CA 1
ATOM 1603 C C . PRO A 1 200 ? 20.062 -6.277 -0.433 1.00 94.19 200 PRO A C 1
ATOM 1605 O O . PRO A 1 200 ? 19.122 -5.511 -0.217 1.00 94.19 200 PRO A O 1
ATOM 1608 N N . VAL A 1 201 ? 20.814 -6.766 0.560 1.00 94.94 201 VAL A N 1
ATOM 1609 C CA . VAL A 1 201 ? 20.523 -6.556 1.996 1.00 94.94 201 VAL A CA 1
ATOM 1610 C C . VAL A 1 201 ? 20.403 -5.076 2.375 1.00 94.94 201 VAL A C 1
ATOM 1612 O O . VAL A 1 201 ? 19.552 -4.706 3.178 1.00 94.94 201 VAL A O 1
ATOM 1615 N N . LYS A 1 202 ? 21.197 -4.200 1.739 1.00 95.31 202 LYS A N 1
ATOM 1616 C CA . LYS A 1 202 ? 21.121 -2.745 1.945 1.00 95.31 202 LYS A CA 1
ATOM 1617 C C . LYS A 1 202 ? 19.747 -2.189 1.557 1.00 95.31 202 LYS A C 1
ATOM 1619 O O . LYS A 1 202 ? 19.232 -1.325 2.256 1.00 95.31 202 LYS A O 1
ATOM 1624 N N . MET A 1 203 ? 19.146 -2.687 0.472 1.00 96.12 203 MET A N 1
ATOM 1625 C CA . MET A 1 203 ? 17.798 -2.276 0.062 1.00 96.12 203 MET A CA 1
ATOM 1626 C C . MET A 1 203 ? 16.730 -2.850 0.991 1.00 96.12 203 MET A C 1
ATOM 1628 O O . MET A 1 203 ? 15.801 -2.127 1.335 1.00 96.12 203 MET A O 1
ATOM 1632 N N . ALA A 1 204 ? 16.902 -4.087 1.472 1.00 97.06 204 ALA A N 1
ATOM 1633 C CA . ALA A 1 204 ? 16.023 -4.657 2.492 1.00 97.06 204 ALA A CA 1
ATOM 1634 C C . ALA A 1 204 ? 15.993 -3.813 3.770 1.00 97.06 204 ALA A C 1
ATOM 1636 O O . ALA A 1 204 ? 14.917 -3.434 4.228 1.00 97.06 204 ALA A O 1
ATOM 1637 N N . GLY A 1 205 ? 17.168 -3.428 4.279 1.00 97.69 205 GLY A N 1
ATOM 1638 C CA . GLY A 1 205 ? 17.277 -2.520 5.420 1.00 97.69 205 GLY A CA 1
ATOM 1639 C C . GLY A 1 205 ? 16.608 -1.168 5.161 1.00 97.69 205 GLY A C 1
ATOM 1640 O O . GLY A 1 205 ? 15.852 -0.695 6.005 1.00 97.69 205 GLY A O 1
ATOM 1641 N N . LYS A 1 206 ? 16.807 -0.571 3.973 1.00 97.62 206 LYS A N 1
ATOM 1642 C CA . LYS A 1 206 ? 16.132 0.684 3.602 1.00 97.62 206 LYS A CA 1
ATOM 1643 C C . LYS A 1 206 ? 14.610 0.550 3.599 1.00 97.62 206 LYS A C 1
ATOM 1645 O O . LYS A 1 206 ? 13.958 1.419 4.161 1.00 97.62 206 LYS A O 1
ATOM 1650 N N . HIS A 1 207 ? 14.044 -0.503 3.007 1.00 98.19 207 HIS A N 1
ATOM 1651 C CA . HIS A 1 207 ? 12.590 -0.702 3.005 1.00 98.19 207 HIS A CA 1
ATOM 1652 C C . HIS A 1 207 ? 12.038 -0.859 4.423 1.00 98.19 207 HIS A C 1
ATOM 1654 O O . HIS A 1 207 ? 11.069 -0.186 4.759 1.00 98.19 207 HIS A O 1
ATOM 1660 N N . ILE A 1 208 ? 12.683 -1.671 5.269 1.00 98.38 208 ILE A N 1
ATOM 1661 C CA . ILE A 1 208 ? 12.264 -1.860 6.666 1.00 98.38 208 ILE A CA 1
ATOM 1662 C C . ILE A 1 208 ? 12.266 -0.522 7.413 1.00 98.38 208 ILE A C 1
ATOM 1664 O O . ILE A 1 208 ? 11.261 -0.155 8.018 1.00 98.38 208 ILE A O 1
ATOM 1668 N N . ILE A 1 209 ? 13.370 0.225 7.341 1.00 98.38 209 ILE A N 1
ATOM 1669 C CA . ILE A 1 209 ? 13.526 1.492 8.065 1.00 98.38 209 ILE A CA 1
ATOM 1670 C C . ILE A 1 209 ? 12.544 2.541 7.543 1.00 98.38 209 ILE A C 1
ATOM 1672 O O . ILE A 1 209 ? 11.821 3.143 8.330 1.00 98.38 209 ILE A O 1
ATOM 1676 N N . VAL A 1 210 ? 12.490 2.750 6.225 1.00 98.44 210 VAL A N 1
ATOM 1677 C CA . VAL A 1 210 ? 11.654 3.793 5.623 1.00 98.44 210 VAL A CA 1
ATOM 1678 C C . VAL A 1 210 ? 10.179 3.519 5.880 1.00 98.44 210 VAL A C 1
ATOM 1680 O O . VAL A 1 210 ? 9.502 4.415 6.361 1.00 98.44 210 VAL A O 1
ATOM 1683 N N . LEU A 1 211 ? 9.685 2.301 5.631 1.00 98.31 211 LEU A N 1
ATOM 1684 C CA . LEU A 1 211 ? 8.267 1.984 5.835 1.00 98.31 211 LEU A CA 1
ATOM 1685 C C . LEU A 1 211 ? 7.879 2.093 7.317 1.00 98.31 211 LEU A C 1
ATOM 1687 O O . LEU A 1 211 ? 6.824 2.643 7.624 1.00 98.31 211 LEU A O 1
ATOM 1691 N N . THR A 1 212 ? 8.755 1.662 8.232 1.00 98.50 212 THR A N 1
ATOM 1692 C CA . THR A 1 212 ? 8.532 1.820 9.680 1.00 98.50 212 THR A CA 1
ATOM 1693 C C . THR A 1 212 ? 8.482 3.292 10.078 1.00 98.50 212 THR A C 1
ATOM 1695 O O . THR A 1 212 ? 7.527 3.706 10.724 1.00 98.50 212 THR A O 1
ATOM 1698 N N . ILE A 1 213 ? 9.452 4.112 9.657 1.00 98.50 213 ILE A N 1
ATOM 1699 C CA . ILE A 1 213 ? 9.448 5.548 9.971 1.00 98.50 213 ILE A CA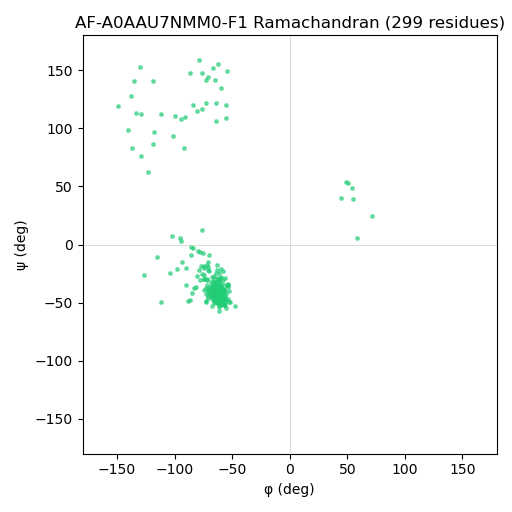 1
ATOM 1700 C C . ILE A 1 213 ? 8.237 6.236 9.331 1.00 98.50 213 ILE A C 1
ATOM 1702 O O . ILE A 1 213 ? 7.624 7.076 9.976 1.00 98.50 213 ILE A O 1
ATOM 1706 N N . SER A 1 214 ? 7.844 5.875 8.106 1.00 98.31 214 SER A N 1
ATOM 1707 C CA . SER A 1 214 ? 6.646 6.426 7.460 1.00 98.31 214 SER A CA 1
ATOM 1708 C C . SER A 1 214 ? 5.372 6.140 8.255 1.00 98.31 214 SER A C 1
ATOM 1710 O O . SER A 1 214 ? 4.558 7.043 8.443 1.00 98.31 214 SER A O 1
ATOM 1712 N N . ALA A 1 215 ? 5.219 4.913 8.756 1.00 98.12 215 ALA A N 1
ATOM 1713 C CA . ALA A 1 215 ? 4.110 4.539 9.626 1.00 98.12 215 ALA A CA 1
ATOM 1714 C C . ALA A 1 215 ? 4.146 5.290 10.965 1.00 98.12 215 ALA A C 1
ATOM 1716 O O . ALA A 1 215 ? 3.126 5.824 11.393 1.00 98.12 215 ALA A O 1
ATOM 1717 N N . THR A 1 216 ? 5.323 5.397 11.590 1.00 98.31 216 THR A N 1
ATOM 1718 C CA . THR A 1 216 ? 5.520 6.158 12.832 1.00 98.31 216 THR A CA 1
ATOM 1719 C C . THR A 1 216 ? 5.202 7.638 12.650 1.00 98.31 216 THR A C 1
ATOM 1721 O O . THR A 1 216 ? 4.553 8.228 13.506 1.00 98.31 216 THR A O 1
ATOM 1724 N N . LEU A 1 217 ? 5.620 8.246 11.537 1.00 98.06 217 LEU A N 1
ATOM 1725 C CA . LEU A 1 217 ? 5.300 9.635 11.224 1.00 98.06 217 LEU A CA 1
ATOM 1726 C C . LEU A 1 217 ? 3.791 9.822 11.084 1.00 98.06 217 LEU A C 1
ATOM 1728 O O . LEU A 1 217 ? 3.259 10.711 11.733 1.00 98.06 217 LEU A O 1
ATOM 1732 N N . GLY A 1 218 ? 3.108 8.955 10.327 1.00 96.81 218 GLY A N 1
ATOM 1733 C CA . GLY A 1 218 ? 1.646 8.985 10.204 1.00 96.81 218 GLY A CA 1
ATOM 1734 C C . GLY A 1 218 ? 0.925 8.847 11.548 1.00 96.81 218 GLY A C 1
ATOM 1735 O O . GLY A 1 218 ? 0.012 9.614 11.843 1.00 96.81 218 GLY A O 1
ATOM 1736 N N . PHE A 1 219 ? 1.378 7.916 12.389 1.00 97.25 219 PHE A N 1
ATOM 1737 C CA . PHE A 1 219 ? 0.856 7.703 13.740 1.00 97.25 219 PHE A CA 1
ATOM 1738 C C . PHE A 1 219 ? 1.037 8.940 14.636 1.00 97.25 219 PHE A C 1
ATOM 1740 O O . PHE A 1 219 ? 0.069 9.446 15.202 1.00 97.25 219 PHE A O 1
ATOM 1747 N N . ILE A 1 220 ? 2.260 9.477 14.719 1.00 97.44 220 ILE A N 1
ATOM 1748 C CA . ILE A 1 220 ? 2.577 10.647 15.551 1.00 97.44 220 ILE A CA 1
ATOM 1749 C C . ILE A 1 220 ? 1.800 11.876 15.076 1.00 97.44 220 ILE A C 1
ATOM 1751 O O . ILE A 1 220 ? 1.216 12.585 15.894 1.00 97.44 220 ILE A O 1
ATOM 1755 N N . THR A 1 221 ? 1.758 12.139 13.766 1.00 96.69 221 THR A N 1
ATOM 1756 C CA . THR A 1 221 ? 1.027 13.297 13.241 1.00 96.69 221 THR A CA 1
ATOM 1757 C C . THR A 1 221 ? -0.474 13.169 13.448 1.00 96.69 221 THR A C 1
ATOM 1759 O O . THR A 1 221 ? -1.132 14.191 13.607 1.00 96.69 221 THR A O 1
ATOM 1762 N N . HIS A 1 222 ? -1.036 11.957 13.443 1.00 94.75 222 HIS A N 1
ATOM 1763 C CA . HIS A 1 222 ? -2.459 11.764 13.724 1.00 94.75 222 HIS A CA 1
ATOM 1764 C C . HIS A 1 222 ? -2.794 12.019 15.201 1.00 94.75 222 HIS A C 1
ATOM 1766 O O . HIS A 1 222 ? -3.781 12.685 15.492 1.00 94.75 222 HIS A O 1
ATOM 1772 N N . ILE A 1 223 ? -1.944 11.572 16.132 1.00 95.81 223 ILE A N 1
ATOM 1773 C CA . ILE A 1 223 ? -2.158 11.793 17.574 1.00 95.81 223 ILE A CA 1
ATOM 1774 C C . ILE A 1 223 ? -1.984 13.263 17.960 1.00 95.81 223 ILE A C 1
ATOM 1776 O O . ILE A 1 223 ? -2.745 13.786 18.771 1.00 95.81 223 ILE A O 1
ATOM 1780 N N . LEU A 1 224 ? -0.978 13.941 17.402 1.00 96.38 224 LEU A N 1
ATOM 1781 C CA . LEU A 1 224 ? -0.672 15.326 17.770 1.00 96.38 224 LEU A CA 1
ATOM 1782 C C . LEU A 1 224 ? -1.606 16.352 17.114 1.00 96.38 224 LEU A C 1
ATOM 1784 O O . LEU A 1 224 ? -1.696 17.480 17.595 1.00 96.38 224 LEU A O 1
ATOM 1788 N N . ILE A 1 225 ? -2.264 16.003 16.004 1.00 96.12 225 ILE A N 1
ATOM 1789 C CA . ILE A 1 225 ? -3.038 16.944 15.190 1.00 96.12 225 ILE A CA 1
ATOM 1790 C C . ILE A 1 225 ? -4.433 16.381 14.935 1.00 96.12 225 ILE A C 1
ATOM 1792 O O . ILE A 1 225 ? -4.611 15.456 14.149 1.00 96.12 225 ILE A O 1
ATOM 1796 N N . SER A 1 226 ? -5.450 17.024 15.508 1.00 90.94 226 SER A N 1
ATOM 1797 C CA . SER A 1 226 ? -6.843 16.581 15.373 1.00 90.94 226 SER A CA 1
ATOM 1798 C C . SER A 1 226 ? -7.404 16.722 13.949 1.00 90.94 226 SER A C 1
ATOM 1800 O O . SER A 1 226 ? -8.298 15.978 13.556 1.00 90.94 226 SER A O 1
ATOM 1802 N N . SER A 1 227 ? -6.904 17.676 13.155 1.00 94.62 227 SER A N 1
ATOM 1803 C CA . SER A 1 227 ? -7.366 17.886 11.777 1.00 94.62 227 SER A CA 1
ATOM 1804 C C . SER A 1 227 ? -6.650 16.959 10.797 1.00 94.62 227 SER A C 1
ATOM 1806 O O . SER A 1 227 ? -5.438 17.065 10.609 1.00 94.62 227 SER A O 1
ATOM 1808 N N . TRP A 1 228 ? -7.413 16.115 10.097 1.00 95.12 228 TRP A N 1
ATOM 1809 C CA . TRP A 1 228 ? -6.896 15.188 9.082 1.00 95.12 228 TRP A CA 1
ATOM 1810 C C . TRP A 1 228 ? -6.149 15.908 7.952 1.00 95.12 228 TRP A C 1
ATOM 1812 O O . TRP A 1 228 ? -5.092 15.457 7.515 1.00 95.12 228 TRP A O 1
ATOM 1822 N N . ILE A 1 229 ? -6.661 17.066 7.519 1.00 96.06 229 ILE A N 1
ATOM 1823 C CA . ILE A 1 229 ? -6.041 17.883 6.467 1.00 96.06 229 ILE A CA 1
ATOM 1824 C C . ILE A 1 229 ? -4.689 18.420 6.936 1.00 96.06 229 ILE A C 1
ATOM 1826 O O . ILE A 1 229 ? -3.698 18.293 6.222 1.00 96.06 229 ILE A O 1
ATOM 1830 N N . ILE A 1 230 ? -4.627 18.986 8.146 1.00 96.25 230 ILE A N 1
ATOM 1831 C CA . ILE A 1 230 ? -3.377 19.536 8.693 1.00 96.25 230 ILE A CA 1
ATOM 1832 C C . ILE A 1 230 ? -2.366 18.408 8.942 1.00 96.25 230 ILE A C 1
ATOM 1834 O O . ILE A 1 230 ? -1.188 18.560 8.623 1.00 96.25 230 ILE A O 1
ATOM 1838 N N . SER A 1 231 ? -2.830 17.255 9.434 1.00 96.06 231 SER A N 1
ATOM 1839 C CA . SER A 1 231 ? -2.001 16.063 9.625 1.00 96.06 231 SER A CA 1
ATOM 1840 C C . SER A 1 231 ? -1.357 15.615 8.308 1.00 96.06 231 SER A C 1
ATOM 1842 O O . SER A 1 231 ? -0.138 15.462 8.241 1.00 96.06 231 SER A O 1
ATOM 1844 N N . ALA A 1 232 ? -2.131 15.521 7.220 1.00 95.50 232 ALA A N 1
ATOM 1845 C CA . ALA A 1 232 ? -1.607 15.179 5.897 1.00 95.50 232 ALA A CA 1
ATOM 1846 C C . ALA A 1 232 ? -0.662 16.253 5.325 1.00 95.50 232 ALA A C 1
ATOM 1848 O O . ALA A 1 232 ? 0.384 15.911 4.769 1.00 95.50 232 ALA A O 1
ATOM 1849 N N . LEU A 1 233 ? -0.987 17.542 5.492 1.00 96.00 233 LEU A N 1
ATOM 1850 C CA . LEU A 1 233 ? -0.140 18.661 5.053 1.00 96.00 233 LEU A CA 1
ATOM 1851 C C . LEU A 1 233 ? 1.234 18.667 5.730 1.00 96.00 233 LEU A C 1
ATOM 1853 O O . LEU A 1 233 ? 2.197 19.133 5.128 1.00 96.00 233 LEU A O 1
ATOM 1857 N N . ILE A 1 234 ? 1.336 18.143 6.952 1.00 96.94 234 ILE A N 1
ATOM 1858 C CA . ILE A 1 234 ? 2.607 17.997 7.670 1.00 96.94 234 ILE A CA 1
ATOM 1859 C C . ILE A 1 234 ? 3.287 16.675 7.305 1.00 96.94 234 ILE A C 1
ATOM 1861 O O . ILE A 1 234 ? 4.473 16.656 6.974 1.00 96.94 234 ILE A O 1
ATOM 1865 N N . ALA A 1 235 ? 2.551 15.564 7.322 1.00 96.94 235 ALA A N 1
ATOM 1866 C CA . ALA A 1 235 ? 3.126 14.240 7.135 1.00 96.94 235 ALA A CA 1
ATOM 1867 C C . ALA A 1 235 ? 3.665 14.014 5.714 1.00 96.94 235 ALA A C 1
ATOM 1869 O O . ALA A 1 235 ? 4.753 13.462 5.564 1.00 96.94 235 ALA A O 1
ATOM 1870 N N . LEU A 1 236 ? 2.966 14.457 4.662 1.00 96.50 236 LEU A N 1
ATOM 1871 C CA . LEU A 1 236 ? 3.387 14.219 3.273 1.0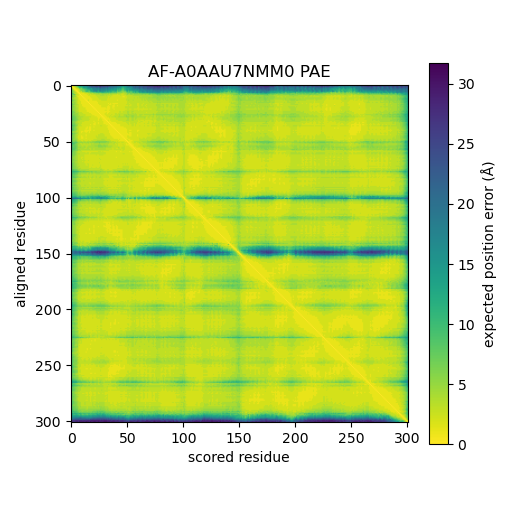0 96.50 236 LEU A CA 1
ATOM 1872 C C . LEU A 1 236 ? 4.752 14.865 2.939 1.00 96.50 236 LEU A C 1
ATOM 1874 O O . LEU A 1 236 ? 5.612 14.165 2.386 1.00 96.50 236 LEU A O 1
ATOM 1878 N N . PRO A 1 237 ? 5.032 16.134 3.313 1.00 96.06 237 PRO A N 1
ATOM 1879 C CA . PRO A 1 237 ? 6.381 16.694 3.231 1.00 96.06 237 PRO A CA 1
ATOM 1880 C C . PRO A 1 237 ? 7.423 15.928 4.052 1.00 96.06 237 PRO A C 1
ATOM 1882 O O . PRO A 1 237 ? 8.543 15.742 3.578 1.00 96.06 237 PRO A O 1
ATOM 1885 N N . LEU A 1 238 ? 7.079 15.439 5.249 1.00 97.62 238 LEU A N 1
ATOM 1886 C CA . LEU A 1 238 ? 8.005 14.637 6.058 1.00 97.62 238 LEU A CA 1
ATOM 1887 C C . LEU A 1 238 ? 8.357 13.309 5.375 1.00 97.62 238 LEU A C 1
ATOM 1889 O O . LEU A 1 238 ? 9.528 12.930 5.362 1.00 97.62 238 LEU A O 1
ATOM 1893 N N . ILE A 1 239 ? 7.390 12.639 4.735 1.00 97.75 239 ILE A N 1
ATOM 1894 C CA . ILE A 1 239 ? 7.661 11.446 3.916 1.00 97.75 239 ILE A CA 1
ATOM 1895 C C . ILE A 1 239 ? 8.577 11.792 2.738 1.00 97.75 239 ILE A C 1
ATOM 1897 O O . ILE A 1 239 ? 9.527 11.062 2.463 1.00 97.75 239 ILE A O 1
ATOM 1901 N N . PHE A 1 240 ? 8.354 12.925 2.068 1.00 95.94 240 PHE A N 1
ATOM 1902 C CA . PHE A 1 240 ? 9.248 13.389 1.005 1.00 95.94 240 PHE A CA 1
ATOM 1903 C C . PHE A 1 240 ? 10.687 13.609 1.490 1.00 95.94 240 PHE A C 1
ATOM 1905 O O . PHE A 1 240 ? 11.636 13.152 0.843 1.00 95.94 240 PHE A O 1
ATOM 1912 N N . ILE A 1 241 ? 10.859 14.263 2.639 1.00 96.56 241 ILE A N 1
ATOM 1913 C CA . ILE A 1 241 ? 12.173 14.483 3.251 1.00 96.56 241 ILE A CA 1
ATOM 1914 C C . ILE A 1 241 ? 12.818 13.139 3.607 1.00 96.56 241 ILE A C 1
ATOM 1916 O O . ILE A 1 241 ? 13.975 12.908 3.256 1.00 96.56 241 ILE A O 1
ATOM 1920 N N . LEU A 1 242 ? 12.065 12.220 4.218 1.00 97.75 242 LEU A N 1
ATOM 1921 C CA . LEU A 1 242 ? 12.528 10.874 4.559 1.00 97.75 242 LEU A CA 1
ATOM 1922 C C . LEU A 1 242 ? 13.049 10.122 3.325 1.00 97.75 242 LEU A C 1
ATOM 1924 O O . LEU A 1 242 ? 14.183 9.641 3.322 1.00 97.75 242 LEU A O 1
ATOM 1928 N N . LEU A 1 243 ? 12.259 10.052 2.253 1.00 96.69 243 LEU A N 1
ATOM 1929 C CA . LEU A 1 243 ? 12.656 9.375 1.014 1.00 96.69 243 LEU A CA 1
ATOM 1930 C C . LEU A 1 243 ? 13.878 10.034 0.359 1.00 96.69 243 LEU A C 1
ATOM 1932 O O . LEU A 1 243 ? 14.748 9.339 -0.176 1.00 96.69 243 LEU A O 1
ATOM 1936 N N . SER A 1 244 ? 13.988 11.360 0.466 1.00 94.12 244 SER A N 1
ATOM 1937 C CA . SER A 1 244 ? 15.138 12.126 -0.023 1.00 94.12 244 SER A CA 1
ATOM 1938 C C . SER A 1 244 ? 16.417 11.822 0.767 1.00 94.12 244 SER A C 1
ATOM 1940 O O . SER A 1 244 ? 17.464 11.598 0.155 1.00 94.12 244 SER A O 1
ATOM 1942 N N . ILE A 1 245 ? 16.340 11.731 2.102 1.00 96.31 245 ILE A N 1
ATOM 1943 C CA . ILE A 1 245 ? 17.467 11.356 2.979 1.00 96.31 245 ILE A CA 1
ATOM 1944 C C . ILE A 1 245 ? 17.971 9.951 2.631 1.00 96.31 245 ILE A C 1
ATOM 1946 O O . ILE A 1 245 ? 19.171 9.734 2.453 1.00 96.31 245 ILE A O 1
ATOM 1950 N N . PHE A 1 246 ? 17.054 8.995 2.471 1.00 95.94 246 PHE A N 1
ATOM 1951 C CA . PHE A 1 246 ? 17.396 7.605 2.158 1.00 95.94 246 PHE A CA 1
ATOM 1952 C C . PHE A 1 246 ? 17.716 7.364 0.674 1.00 95.94 246 PHE A C 1
ATOM 1954 O O . PHE A 1 246 ? 18.172 6.267 0.318 1.00 95.94 246 PHE A O 1
ATOM 1961 N N . LYS A 1 247 ? 17.537 8.382 -0.182 1.00 94.31 247 LYS A N 1
ATOM 1962 C CA . LYS A 1 247 ? 17.762 8.347 -1.636 1.00 94.31 247 LYS A CA 1
ATOM 1963 C C . LYS A 1 247 ? 17.085 7.133 -2.276 1.00 94.31 247 LYS A C 1
ATOM 1965 O O . LYS A 1 247 ? 17.744 6.312 -2.915 1.00 94.31 247 LYS A O 1
ATOM 1970 N N . ILE A 1 248 ? 15.790 6.978 -2.020 1.00 93.94 248 ILE A N 1
ATOM 1971 C CA . ILE A 1 248 ? 14.986 5.853 -2.503 1.00 93.94 248 ILE A CA 1
ATOM 1972 C C . ILE A 1 248 ? 13.643 6.346 -3.043 1.00 93.94 248 ILE A C 1
ATOM 1974 O O . ILE A 1 248 ? 13.032 7.244 -2.474 1.00 93.94 248 ILE A O 1
ATOM 1978 N N . GLN A 1 249 ? 13.190 5.748 -4.143 1.00 93.06 249 GLN A N 1
ATOM 1979 C CA . GLN A 1 249 ? 11.844 5.933 -4.678 1.00 93.06 249 GLN A CA 1
ATOM 1980 C C . GLN A 1 249 ? 10.973 4.805 -4.138 1.00 93.06 249 GLN A C 1
ATOM 1982 O O . GLN A 1 249 ? 11.169 3.644 -4.490 1.00 93.06 249 GLN A O 1
ATOM 1987 N N . LEU A 1 250 ? 10.072 5.138 -3.216 1.00 95.62 250 LEU A N 1
ATOM 1988 C CA . LEU A 1 250 ? 9.190 4.165 -2.579 1.00 95.62 250 LEU A CA 1
ATOM 1989 C C . LEU A 1 250 ? 7.775 4.749 -2.484 1.00 95.62 250 LEU A C 1
ATOM 1991 O O . LEU A 1 250 ? 7.418 5.301 -1.442 1.00 95.62 250 LEU A O 1
ATOM 1995 N N . PRO A 1 251 ? 6.968 4.660 -3.560 1.00 95.75 251 PRO A N 1
ATOM 1996 C CA . PRO A 1 251 ? 5.633 5.259 -3.605 1.00 95.75 251 PRO A CA 1
ATOM 1997 C C . PRO A 1 251 ? 4.741 4.855 -2.427 1.00 95.75 251 PRO A C 1
ATOM 1999 O O . PRO A 1 251 ? 4.051 5.692 -1.850 1.00 95.75 251 PRO A O 1
ATOM 2002 N N . ALA A 1 252 ? 4.812 3.584 -2.019 1.00 96.00 252 ALA A N 1
ATOM 2003 C CA . ALA A 1 252 ? 4.031 3.028 -0.916 1.00 96.00 252 ALA A CA 1
ATOM 2004 C C . ALA A 1 252 ? 4.238 3.755 0.428 1.00 96.00 252 ALA A C 1
ATOM 2006 O O . ALA A 1 252 ? 3.353 3.720 1.278 1.00 96.00 252 ALA A O 1
ATOM 2007 N N . ALA A 1 253 ? 5.361 4.455 0.624 1.00 97.69 253 ALA A N 1
ATOM 2008 C CA . ALA A 1 253 ? 5.603 5.237 1.835 1.00 97.69 253 ALA A CA 1
ATOM 2009 C C . ALA A 1 253 ? 4.590 6.386 2.015 1.00 97.69 253 ALA A C 1
ATOM 2011 O O . ALA A 1 253 ? 4.225 6.704 3.146 1.00 97.69 253 ALA A O 1
ATOM 2012 N N . TYR A 1 254 ? 4.087 6.972 0.920 1.00 97.50 254 TYR A N 1
ATOM 2013 C CA . TYR A 1 254 ? 3.088 8.051 0.964 1.00 97.50 254 TYR A CA 1
ATOM 2014 C C . TYR A 1 254 ? 1.693 7.584 1.381 1.00 97.50 254 TYR A C 1
ATOM 2016 O O . TYR A 1 254 ? 0.874 8.406 1.785 1.00 97.50 254 TYR A O 1
ATOM 2024 N N . ALA A 1 255 ? 1.418 6.280 1.318 1.00 97.00 255 ALA A N 1
ATOM 2025 C CA . ALA A 1 255 ? 0.148 5.729 1.772 1.00 97.00 255 ALA A CA 1
ATOM 2026 C C . ALA A 1 255 ? 0.050 5.697 3.306 1.00 97.00 255 ALA A C 1
ATOM 2028 O O . ALA A 1 255 ? -1.041 5.836 3.846 1.00 97.00 255 ALA A O 1
ATOM 2029 N N . PHE A 1 256 ? 1.166 5.552 4.031 1.00 97.25 256 PHE A N 1
ATOM 2030 C CA . PHE A 1 256 ? 1.135 5.370 5.487 1.00 97.25 256 PHE A CA 1
ATOM 2031 C C . PHE A 1 256 ? 0.485 6.513 6.272 1.00 97.25 256 PHE A C 1
ATOM 2033 O O . PHE A 1 256 ? -0.358 6.206 7.115 1.00 97.25 256 PHE A O 1
ATOM 2040 N N . PRO A 1 257 ? 0.807 7.798 6.021 1.00 96.94 257 PRO A N 1
ATOM 2041 C CA . PRO A 1 257 ? 0.128 8.887 6.711 1.00 96.94 257 PRO A CA 1
ATOM 2042 C C . PRO A 1 257 ? -1.384 8.872 6.531 1.00 96.94 257 PRO A C 1
ATOM 2044 O O . PRO A 1 257 ? -2.101 9.128 7.484 1.00 96.94 257 PRO A O 1
ATOM 2047 N N . LEU A 1 258 ? -1.870 8.541 5.333 1.00 96.94 258 LEU A N 1
ATOM 2048 C CA . LEU A 1 258 ? -3.307 8.482 5.066 1.00 96.94 258 LEU A CA 1
ATOM 2049 C C . LEU A 1 258 ? -3.941 7.245 5.683 1.00 96.94 258 LEU A C 1
ATOM 2051 O O . LEU A 1 258 ? -5.024 7.341 6.241 1.00 96.94 258 LEU A O 1
ATOM 2055 N N . LEU A 1 259 ? -3.248 6.105 5.624 1.00 95.62 259 LEU A N 1
ATOM 2056 C CA . LEU A 1 259 ? -3.681 4.866 6.255 1.00 95.62 259 LEU A CA 1
ATOM 2057 C C . LEU A 1 259 ? -3.869 5.066 7.766 1.00 95.62 259 LEU A C 1
ATOM 2059 O O . LEU A 1 259 ? -4.863 4.619 8.322 1.00 95.62 259 LEU A O 1
ATOM 2063 N N . ALA A 1 260 ? -2.970 5.807 8.416 1.00 95.50 260 ALA A N 1
ATOM 2064 C CA . ALA A 1 260 ? -3.079 6.141 9.833 1.00 95.50 260 ALA A CA 1
ATOM 2065 C C . ALA A 1 260 ? -4.359 6.927 10.188 1.00 95.50 260 ALA A C 1
ATOM 2067 O O . ALA A 1 260 ? -4.842 6.786 11.303 1.00 95.50 260 ALA A O 1
ATOM 2068 N N . LEU A 1 261 ? -4.931 7.709 9.263 1.00 95.12 261 LEU A N 1
ATOM 2069 C CA . LEU A 1 261 ? -6.142 8.509 9.516 1.00 95.12 261 LEU A CA 1
ATOM 2070 C C . LEU A 1 261 ? -7.435 7.683 9.528 1.00 95.12 261 LEU A C 1
ATOM 2072 O O . LEU A 1 261 ? -8.429 8.106 10.106 1.00 95.12 261 LEU A O 1
ATOM 2076 N N . ILE A 1 262 ? -7.441 6.542 8.844 1.00 94.44 262 ILE A N 1
ATOM 2077 C CA . ILE A 1 262 ? -8.654 5.756 8.556 1.00 94.44 262 ILE A CA 1
ATOM 2078 C C . ILE A 1 262 ? -8.650 4.380 9.215 1.00 94.44 262 ILE A C 1
ATOM 2080 O O . ILE A 1 262 ? -9.655 3.674 9.160 1.00 94.44 262 ILE A O 1
ATOM 2084 N N . LEU A 1 263 ? -7.510 3.957 9.765 1.00 93.69 263 LEU A N 1
ATOM 2085 C CA . LEU A 1 263 ? -7.403 2.646 10.381 1.00 93.69 263 LEU A CA 1
ATOM 2086 C C . LEU A 1 263 ? -8.314 2.556 11.613 1.00 93.69 263 LEU A C 1
ATOM 2088 O O . LEU A 1 263 ? -8.379 3.503 12.400 1.00 93.69 263 LEU A O 1
ATOM 2092 N N . PRO A 1 264 ? -8.965 1.400 11.828 1.00 91.50 264 PRO A N 1
ATOM 2093 C CA . PRO A 1 264 ? -9.633 1.098 13.087 1.00 91.50 264 PRO A CA 1
ATOM 2094 C C . PRO A 1 264 ? -8.686 1.242 14.288 1.00 91.50 264 PRO A C 1
ATOM 2096 O O . PRO A 1 264 ? -7.483 1.000 14.169 1.00 91.50 264 PRO A O 1
ATOM 2099 N N . HIS A 1 265 ? -9.224 1.613 15.453 1.00 86.62 265 HIS A N 1
ATOM 2100 C CA . HIS A 1 265 ? -8.438 1.953 16.650 1.00 86.62 265 HIS A CA 1
ATOM 2101 C C . HIS A 1 265 ? -7.482 0.830 17.093 1.00 86.62 265 HIS A C 1
ATOM 2103 O O . HIS A 1 265 ? -6.330 1.078 17.440 1.00 86.62 265 HIS A O 1
ATOM 2109 N N . ASP A 1 266 ? -7.934 -0.421 17.024 1.00 84.62 266 ASP A N 1
ATOM 2110 C CA . ASP A 1 266 ? -7.159 -1.621 17.355 1.00 84.62 266 ASP A CA 1
ATOM 2111 C C . ASP A 1 266 ? -5.940 -1.820 16.436 1.00 84.62 266 ASP A C 1
ATOM 2113 O O . ASP A 1 266 ? -4.881 -2.290 16.870 1.00 84.62 266 ASP A O 1
ATOM 2117 N N . MET A 1 267 ? -6.069 -1.426 15.169 1.00 91.31 267 MET A N 1
ATOM 2118 C CA . MET A 1 267 ? -4.987 -1.465 14.187 1.00 91.31 267 MET A CA 1
ATOM 2119 C C . MET A 1 267 ? -4.078 -0.243 14.294 1.00 91.31 267 MET A C 1
ATOM 2121 O O . MET A 1 267 ? -2.864 -0.355 14.119 1.00 91.31 267 MET A O 1
ATOM 2125 N N . PHE A 1 268 ? -4.666 0.917 14.574 1.00 93.31 268 PHE A N 1
ATOM 2126 C CA . PHE A 1 268 ? -3.975 2.193 14.645 1.00 93.31 268 PHE A CA 1
ATOM 2127 C C . PHE A 1 268 ? -2.936 2.224 15.774 1.00 93.31 268 PHE A C 1
ATOM 2129 O O . PHE A 1 268 ? -1.768 2.519 15.514 1.00 93.31 268 PHE A O 1
ATOM 2136 N N . ASP A 1 269 ? -3.312 1.831 16.995 1.00 91.31 269 ASP A N 1
ATOM 2137 C CA . ASP A 1 269 ? -2.429 1.890 18.174 1.00 91.31 269 ASP A CA 1
ATOM 2138 C C . ASP A 1 269 ? -1.161 1.048 18.018 1.00 91.31 269 ASP A C 1
ATOM 2140 O O . ASP A 1 269 ? -0.097 1.351 18.559 1.00 91.31 269 ASP A O 1
ATOM 2144 N N . THR A 1 270 ? -1.274 -0.039 17.257 1.00 93.44 270 THR A N 1
ATOM 2145 C CA . THR A 1 270 ? -0.183 -0.982 17.022 1.00 93.44 270 THR A CA 1
ATOM 2146 C C . THR A 1 270 ? 0.467 -0.795 15.655 1.00 93.44 270 THR A C 1
ATOM 2148 O O . THR A 1 270 ? 1.332 -1.593 15.283 1.00 93.44 270 THR A O 1
ATOM 2151 N N . LEU A 1 271 ? 0.112 0.253 14.903 1.00 95.06 271 LEU A N 1
ATOM 2152 C CA . LEU A 1 271 ? 0.569 0.448 13.529 1.00 95.06 271 LEU A CA 1
ATOM 2153 C C . LEU A 1 271 ? 2.107 0.477 13.412 1.00 95.06 271 LEU A C 1
ATOM 2155 O O . LEU A 1 271 ? 2.633 -0.318 12.626 1.00 95.06 271 LEU A O 1
ATOM 2159 N N . PRO A 1 272 ? 2.867 1.288 14.183 1.00 96.62 272 PRO A N 1
ATOM 2160 C CA . PRO A 1 272 ? 4.324 1.352 14.024 1.00 96.62 272 PRO A CA 1
ATOM 2161 C C . PRO A 1 272 ? 5.021 0.015 14.299 1.00 96.62 272 PRO A C 1
ATOM 2163 O O . PRO A 1 272 ? 5.878 -0.421 13.527 1.00 96.62 272 PRO A O 1
ATOM 2166 N N . ILE A 1 273 ? 4.627 -0.668 15.380 1.00 95.88 273 ILE A N 1
ATOM 2167 C CA . ILE A 1 273 ? 5.229 -1.949 15.764 1.00 95.88 273 ILE A CA 1
ATOM 2168 C C . ILE A 1 273 ? 4.832 -3.064 14.794 1.00 95.88 273 ILE A C 1
ATOM 2170 O O . ILE A 1 273 ? 5.673 -3.875 14.407 1.00 95.88 273 ILE A O 1
ATOM 2174 N N . THR A 1 274 ? 3.584 -3.069 14.322 1.00 95.69 274 THR A N 1
ATOM 2175 C CA . THR A 1 274 ? 3.115 -4.041 13.333 1.00 95.69 274 THR A CA 1
ATOM 2176 C C . THR A 1 274 ? 3.854 -3.870 12.015 1.00 95.69 274 THR A C 1
ATOM 2178 O O . THR A 1 274 ? 4.297 -4.859 11.433 1.00 95.69 274 THR A O 1
ATOM 2181 N N . VAL A 1 275 ? 4.060 -2.627 11.569 1.00 97.81 275 VAL A N 1
ATOM 2182 C CA . VAL A 1 275 ? 4.825 -2.337 10.353 1.00 97.81 275 VAL A CA 1
ATOM 2183 C C . VAL A 1 275 ? 6.266 -2.803 10.482 1.00 97.81 275 VAL A C 1
ATOM 2185 O O . VAL A 1 275 ? 6.775 -3.410 9.540 1.00 97.81 275 VAL A O 1
ATOM 2188 N N . LEU A 1 276 ? 6.908 -2.590 11.633 1.00 98.31 276 LEU A N 1
ATOM 2189 C CA . LEU A 1 276 ? 8.268 -3.065 11.881 1.00 98.31 276 LEU A CA 1
ATOM 2190 C C . LEU A 1 276 ? 8.357 -4.594 11.790 1.00 98.31 276 LEU A C 1
ATOM 2192 O O . LEU A 1 276 ? 9.181 -5.115 11.037 1.00 98.31 276 LEU A O 1
ATOM 2196 N N . ILE A 1 277 ? 7.498 -5.315 12.516 1.00 97.88 277 ILE A N 1
ATOM 2197 C CA . ILE A 1 277 ? 7.522 -6.785 12.565 1.00 97.88 277 ILE A CA 1
ATOM 2198 C C . ILE A 1 277 ? 7.178 -7.377 11.192 1.00 97.88 277 ILE A C 1
ATOM 2200 O O . ILE A 1 277 ? 7.902 -8.244 10.699 1.00 97.88 277 ILE A O 1
ATOM 2204 N N . ALA A 1 278 ? 6.119 -6.890 10.540 1.00 97.44 278 ALA A N 1
ATOM 2205 C CA . ALA A 1 278 ? 5.734 -7.356 9.212 1.00 97.44 278 ALA A CA 1
ATOM 2206 C C . ALA A 1 278 ? 6.836 -7.063 8.180 1.00 97.44 278 ALA A C 1
ATOM 2208 O O . ALA A 1 278 ? 7.199 -7.940 7.398 1.00 97.44 278 ALA A O 1
ATOM 2209 N N . SER A 1 279 ? 7.437 -5.869 8.208 1.00 98.00 279 SER A N 1
ATOM 2210 C CA . SER A 1 279 ? 8.547 -5.518 7.313 1.00 98.00 279 SER A CA 1
ATOM 2211 C C . SER A 1 279 ? 9.762 -6.419 7.538 1.00 98.00 279 SER A C 1
ATOM 2213 O O . SER A 1 279 ? 10.355 -6.902 6.570 1.00 98.00 279 SER A O 1
ATOM 2215 N N . LEU A 1 280 ? 10.120 -6.691 8.797 1.00 98.12 280 LEU A N 1
ATOM 2216 C CA . LEU A 1 280 ? 11.191 -7.628 9.136 1.00 98.12 280 LEU A CA 1
ATOM 2217 C C . LEU A 1 280 ? 10.907 -9.012 8.554 1.00 98.12 280 LEU A C 1
ATOM 2219 O O . LEU A 1 280 ? 11.783 -9.571 7.896 1.00 98.12 280 LEU A O 1
ATOM 2223 N N . PHE A 1 281 ? 9.694 -9.536 8.728 1.00 98.12 281 PHE A N 1
ATOM 2224 C CA . PHE A 1 281 ? 9.304 -10.831 8.179 1.00 98.12 281 PHE A CA 1
ATOM 2225 C C . PHE A 1 281 ? 9.379 -10.852 6.644 1.00 98.12 281 PHE A C 1
ATOM 2227 O O . PHE A 1 281 ? 10.120 -11.655 6.069 1.00 98.12 281 PHE A O 1
ATOM 2234 N N . PHE A 1 282 ? 8.660 -9.955 5.964 1.00 98.19 282 PHE A N 1
ATOM 2235 C CA . PHE A 1 282 ? 8.520 -9.992 4.507 1.00 98.19 282 PHE A CA 1
ATOM 2236 C C . PHE A 1 282 ? 9.834 -9.693 3.785 1.00 98.19 282 PHE A C 1
ATOM 2238 O O . PHE A 1 282 ? 10.226 -10.434 2.880 1.00 98.19 282 PHE A O 1
ATOM 2245 N N . PHE A 1 283 ? 10.556 -8.643 4.184 1.00 98.12 283 PHE A N 1
ATOM 2246 C CA . PHE A 1 283 ? 11.769 -8.242 3.473 1.00 98.12 283 PHE A CA 1
ATOM 2247 C C . PHE A 1 283 ? 12.973 -9.120 3.812 1.00 98.12 283 PHE A C 1
ATOM 2249 O O . PHE A 1 283 ? 13.800 -9.348 2.925 1.00 98.12 283 PHE A O 1
ATOM 2256 N N . SER A 1 284 ? 13.058 -9.683 5.024 1.00 97.12 284 SER A N 1
ATOM 2257 C CA . SER A 1 284 ? 14.090 -10.687 5.324 1.00 97.12 284 SER A CA 1
ATOM 2258 C C . SER A 1 284 ? 13.828 -11.975 4.549 1.00 97.12 284 SER A C 1
ATOM 2260 O O . SER A 1 284 ? 14.743 -12.498 3.914 1.00 97.12 284 SER A O 1
ATOM 2262 N N . THR A 1 285 ? 12.576 -12.445 4.506 1.00 97.12 285 THR A N 1
ATOM 2263 C CA . THR A 1 285 ? 12.201 -13.638 3.729 1.00 97.12 285 THR A CA 1
ATOM 2264 C C . THR A 1 285 ? 12.476 -13.438 2.238 1.00 97.12 285 THR A C 1
ATOM 2266 O O . THR A 1 285 ? 13.094 -14.297 1.609 1.00 97.12 285 THR A O 1
ATOM 2269 N N . ALA A 1 286 ? 12.111 -12.279 1.676 1.00 96.50 286 ALA A N 1
ATOM 2270 C CA . ALA A 1 286 ? 12.419 -11.938 0.287 1.00 96.50 286 ALA A CA 1
ATOM 2271 C C . ALA A 1 286 ? 13.930 -11.945 0.008 1.00 96.50 286 ALA A C 1
ATOM 2273 O O . ALA A 1 286 ? 14.371 -12.488 -1.006 1.00 96.50 286 ALA A O 1
ATOM 2274 N N . TYR A 1 287 ? 14.733 -11.374 0.912 1.00 96.38 287 TYR A N 1
ATOM 2275 C CA . TYR A 1 287 ? 16.191 -11.363 0.797 1.00 96.38 287 TYR A CA 1
ATOM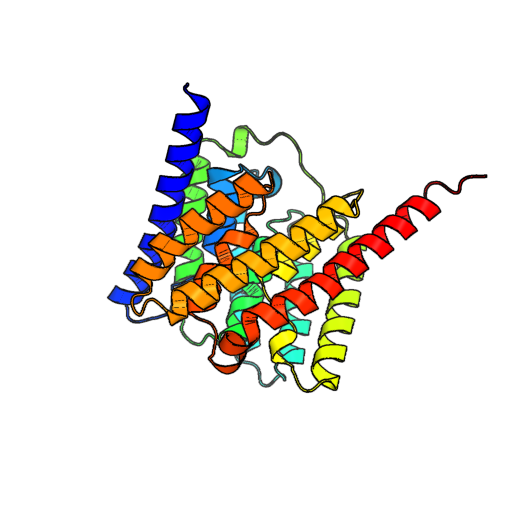 2276 C C . TYR A 1 287 ? 16.781 -12.776 0.806 1.00 96.38 287 TYR A C 1
ATOM 2278 O O . TYR A 1 287 ? 17.552 -13.121 -0.092 1.00 96.38 287 TYR A O 1
ATOM 2286 N N . PHE A 1 288 ? 16.400 -13.612 1.776 1.00 95.50 288 PHE A N 1
ATOM 2287 C CA . PHE A 1 288 ? 16.893 -14.987 1.856 1.00 95.50 288 PHE A CA 1
ATOM 2288 C C . PHE A 1 288 ? 16.474 -15.815 0.641 1.00 95.50 288 PHE A C 1
ATOM 2290 O O . PHE A 1 288 ? 17.314 -16.515 0.073 1.00 95.50 288 PHE A O 1
ATOM 2297 N N . TYR A 1 289 ? 15.225 -15.675 0.188 1.00 94.88 289 TYR A N 1
ATOM 2298 C CA . TYR A 1 289 ? 14.743 -16.340 -1.019 1.00 94.88 289 TYR A CA 1
ATOM 2299 C C . TYR A 1 289 ? 15.565 -15.932 -2.255 1.00 94.88 289 TYR A C 1
ATOM 2301 O O . TYR A 1 289 ? 16.061 -16.795 -2.980 1.00 94.88 289 TYR A O 1
ATOM 2309 N N . LYS A 1 290 ? 15.794 -14.628 -2.469 1.00 92.50 290 LYS A N 1
ATOM 2310 C CA . LYS A 1 290 ? 16.571 -14.130 -3.619 1.00 92.50 290 LYS A CA 1
ATOM 2311 C C . LYS A 1 290 ? 18.042 -14.527 -3.562 1.00 92.50 290 LYS A C 1
ATOM 2313 O O . LYS A 1 290 ? 18.630 -14.871 -4.588 1.00 92.50 290 LYS A O 1
ATOM 2318 N N . LYS A 1 291 ? 18.639 -14.539 -2.368 1.00 91.75 291 LYS A N 1
ATOM 2319 C CA . LYS A 1 291 ? 20.008 -15.025 -2.161 1.00 91.75 291 LYS A CA 1
ATOM 2320 C C . LYS A 1 291 ? 20.127 -16.515 -2.493 1.00 91.75 291 LYS A C 1
ATOM 2322 O O . LYS A 1 291 ? 21.078 -16.910 -3.165 1.00 91.75 291 LYS A O 1
ATOM 2327 N N . TYR A 1 292 ? 19.164 -17.327 -2.054 1.00 91.38 292 TYR A N 1
ATOM 2328 C CA . TYR A 1 292 ? 19.104 -18.755 -2.371 1.00 91.38 292 TYR A CA 1
ATOM 2329 C C . TYR A 1 292 ? 18.944 -19.002 -3.878 1.00 91.38 292 TYR A C 1
ATOM 2331 O O . TYR A 1 292 ? 19.699 -19.781 -4.457 1.00 91.38 292 TYR A O 1
ATOM 2339 N N . GLU A 1 293 ? 18.016 -18.296 -4.528 1.00 89.75 293 GLU A N 1
ATOM 2340 C CA . GLU A 1 293 ? 17.774 -18.390 -5.972 1.00 89.75 293 GLU A CA 1
ATOM 2341 C C . GLU A 1 293 ? 19.024 -18.028 -6.787 1.00 89.75 293 GLU A C 1
ATOM 2343 O O . GLU A 1 293 ? 19.410 -18.776 -7.685 1.00 89.75 293 GLU A O 1
ATOM 2348 N N . THR A 1 294 ? 19.715 -16.947 -6.411 1.00 86.38 294 THR A N 1
ATOM 2349 C CA . THR A 1 294 ? 20.961 -16.517 -7.068 1.00 86.38 294 THR A CA 1
ATOM 2350 C C . THR A 1 294 ? 22.072 -17.560 -6.907 1.00 86.38 294 THR A C 1
ATOM 2352 O O . THR A 1 294 ? 22.749 -17.888 -7.878 1.00 86.38 294 THR A O 1
ATOM 2355 N N . LYS A 1 295 ? 22.236 -18.137 -5.705 1.00 85.81 295 LYS A N 1
ATOM 2356 C CA . LYS A 1 295 ? 23.237 -19.187 -5.445 1.00 85.81 295 LYS A CA 1
ATOM 2357 C C . LYS A 1 295 ? 22.955 -20.467 -6.239 1.00 85.81 295 LYS A C 1
ATOM 2359 O O . LYS A 1 295 ? 23.889 -21.131 -6.668 1.00 85.81 295 LYS A O 1
ATOM 2364 N N . LYS A 1 296 ? 21.681 -20.822 -6.434 1.00 82.31 296 LYS A N 1
ATOM 2365 C CA . LYS A 1 296 ? 21.287 -21.991 -7.234 1.00 82.31 296 LYS A CA 1
ATOM 2366 C C . LYS A 1 296 ? 21.504 -21.770 -8.735 1.00 82.31 296 LYS A C 1
ATOM 2368 O O . LYS A 1 296 ? 21.840 -22.720 -9.430 1.00 82.31 296 LYS A O 1
ATOM 2373 N N . ALA A 1 297 ? 21.300 -20.547 -9.225 1.00 77.50 297 ALA A N 1
ATOM 2374 C CA . ALA A 1 297 ? 21.534 -20.195 -10.626 1.00 77.50 297 ALA A CA 1
ATOM 2375 C C . ALA A 1 297 ? 23.031 -20.136 -10.982 1.00 77.50 297 ALA A C 1
ATOM 2377 O O . ALA A 1 297 ? 23.399 -20.453 -12.108 1.00 77.50 297 ALA A O 1
ATOM 2378 N N . TYR A 1 298 ? 23.881 -19.777 -10.014 1.00 71.94 298 TYR A N 1
ATOM 2379 C CA . TYR A 1 298 ? 25.338 -19.726 -10.153 1.00 71.94 298 TYR A CA 1
ATOM 2380 C C . TYR A 1 298 ? 26.010 -20.497 -9.005 1.00 71.94 298 TYR A C 1
ATOM 2382 O O . TYR A 1 298 ? 26.503 -19.872 -8.056 1.00 71.94 298 TYR A O 1
ATOM 2390 N N . PRO A 1 299 ? 26.010 -21.844 -9.042 1.00 64.56 299 PRO A N 1
ATOM 2391 C CA . PRO A 1 299 ? 26.794 -22.628 -8.102 1.00 64.56 299 PRO A CA 1
ATOM 2392 C C . PRO A 1 299 ? 28.267 -22.316 -8.373 1.00 64.56 299 PRO A C 1
ATOM 2394 O O . PRO A 1 299 ? 28.810 -22.703 -9.401 1.00 64.56 299 PRO A O 1
ATOM 2397 N N . GLN A 1 300 ? 28.892 -21.538 -7.489 1.00 58.91 300 GLN A N 1
ATOM 2398 C CA . GLN A 1 300 ? 30.348 -21.403 -7.465 1.00 58.91 300 GLN A CA 1
ATOM 2399 C C . GLN A 1 300 ? 30.914 -22.827 -7.341 1.00 58.91 300 GLN A C 1
ATOM 2401 O O . GLN A 1 300 ? 30.517 -23.538 -6.411 1.00 58.91 300 GLN A O 1
ATOM 2406 N N . GLY A 1 301 ? 31.714 -23.242 -8.327 1.00 48.53 301 GLY A N 1
ATOM 2407 C CA . GLY A 1 301 ? 32.462 -24.502 -8.303 1.00 48.53 301 GLY A CA 1
ATOM 2408 C C . GLY A 1 301 ? 33.520 -24.512 -7.213 1.00 48.53 301 GLY A C 1
ATOM 2409 O O . GLY A 1 301 ? 33.963 -23.410 -6.816 1.00 48.53 301 GLY A O 1
#